Protein AF-A0A7S4VSI9-F1 (afdb_monomer)

Sequence (220 aa):
LKPICMHTGAPRAPPPTTAAHSLQWSAAAMAASSVIRNVRLGLRVVGGAVCVTLVALGVVLFTHPKTDDLFQFCHWLGQGLVFVGAGLTGMYWVCYPGPEPRQMYDAMRMAVGAGIFYFWLGTSIIGEVGGGALPKDHGMSSLCCIVGFLAWSVAAASLVMGCFTIEDPATADERAGLLAASDKDPAAVEEAPPGGWNSLAAAGRPLPPAGRPTESMGAS

Solvent-accessible surface area (backbone atoms only — not comparable to full-atom values): 12912 Å² total; per-residue (Å²): 140,80,86,80,80,82,79,86,75,75,86,75,79,78,74,89,68,59,69,66,54,56,56,56,54,53,54,54,50,56,54,50,52,54,51,52,51,51,52,53,50,50,46,45,53,53,52,35,52,49,16,54,50,33,29,52,51,17,55,56,42,66,75,62,76,55,78,92,41,73,68,55,29,53,50,52,52,49,52,26,50,48,32,32,51,50,13,50,53,47,38,46,53,60,76,52,67,67,80,78,62,89,42,72,67,51,42,36,51,51,19,48,50,48,18,55,52,28,37,50,50,16,53,56,41,43,64,46,54,90,40,89,77,55,76,91,44,70,66,54,44,50,49,36,46,52,47,16,52,49,27,37,50,46,11,54,50,34,38,52,53,32,76,64,63,70,78,56,62,69,61,52,52,54,46,51,50,52,52,59,54,68,70,60,56,85,80,68,65,68,74,72,64,96,83,69,88,59,74,71,73,67,74,69,68,78,76,76,78,79,78,79,82,83,80,82,80,78,88,131

Structure (mmCIF, N/CA/C/O backbone):
data_AF-A0A7S4VSI9-F1
#
_entry.id   AF-A0A7S4VSI9-F1
#
loop_
_atom_site.group_PDB
_atom_site.id
_atom_site.type_symbol
_atom_site.label_atom_id
_atom_site.label_alt_id
_atom_site.label_comp_id
_atom_site.label_asym_id
_atom_site.label_entity_id
_atom_site.label_seq_id
_atom_site.pdbx_PDB_ins_code
_atom_site.Cartn_x
_atom_site.Cartn_y
_atom_site.Cartn_z
_atom_site.occupancy
_atom_site.B_iso_or_equiv
_atom_site.auth_seq_id
_atom_site.auth_comp_id
_atom_site.auth_asym_id
_atom_site.auth_atom_id
_atom_site.pdbx_PDB_model_num
ATOM 1 N N . LEU A 1 1 ? 47.443 24.807 -48.752 1.00 47.34 1 LEU A N 1
ATOM 2 C CA . LEU A 1 1 ? 46.417 24.013 -49.467 1.00 47.34 1 LEU A CA 1
ATOM 3 C C . LEU A 1 1 ? 46.696 22.540 -49.194 1.00 47.34 1 LEU A C 1
ATOM 5 O O . LEU A 1 1 ? 47.733 22.050 -49.619 1.00 47.34 1 LEU A O 1
ATOM 9 N N . LYS A 1 2 ? 45.869 21.891 -48.367 1.00 42.59 2 LYS A N 1
ATOM 10 C CA . LYS A 1 2 ? 46.067 20.509 -47.893 1.00 42.59 2 LYS A CA 1
ATOM 11 C C . LYS A 1 2 ? 45.088 19.606 -48.662 1.00 42.59 2 LYS A C 1
ATOM 13 O O . LYS A 1 2 ? 43.908 19.952 -48.689 1.00 42.59 2 LYS A O 1
ATOM 18 N N . PRO A 1 3 ? 45.535 18.5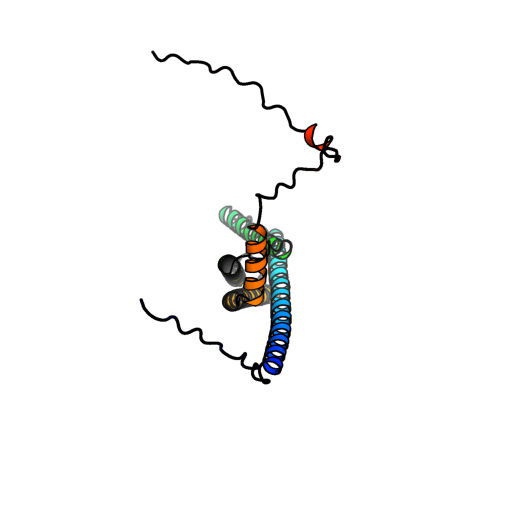24 -49.320 1.00 53.69 3 PRO A N 1
ATOM 19 C CA . PRO A 1 3 ? 44.654 17.690 -50.129 1.00 53.69 3 PRO A CA 1
ATOM 20 C C . PRO A 1 3 ? 43.699 16.894 -49.233 1.00 53.69 3 PRO A C 1
ATOM 22 O O . PRO A 1 3 ? 44.116 16.251 -48.271 1.00 53.69 3 PRO A O 1
ATOM 25 N N . ILE A 1 4 ? 42.408 16.968 -49.554 1.00 64.31 4 ILE A N 1
ATOM 26 C CA . ILE A 1 4 ? 41.343 16.186 -48.925 1.00 64.31 4 ILE A CA 1
ATOM 27 C C . ILE A 1 4 ? 41.296 14.841 -49.655 1.00 64.31 4 ILE A C 1
ATOM 29 O O . ILE A 1 4 ? 40.815 14.758 -50.783 1.00 64.31 4 ILE A O 1
ATOM 33 N N . CYS A 1 5 ? 41.825 13.789 -49.031 1.00 58.53 5 CYS A N 1
ATOM 34 C CA . CYS A 1 5 ? 41.649 12.421 -49.513 1.00 58.53 5 CYS A CA 1
ATOM 35 C C . CYS A 1 5 ? 40.221 11.958 -49.196 1.00 58.53 5 CYS A C 1
ATOM 37 O O . CYS A 1 5 ? 39.889 11.703 -48.039 1.00 58.53 5 CYS A O 1
ATOM 39 N N . MET A 1 6 ? 39.376 11.843 -50.223 1.00 60.00 6 MET A N 1
ATOM 40 C CA . MET A 1 6 ? 38.088 11.158 -50.121 1.00 60.00 6 MET A CA 1
ATOM 41 C C . MET A 1 6 ? 38.326 9.652 -49.965 1.00 60.00 6 MET A C 1
ATOM 43 O O . MET A 1 6 ? 38.661 8.961 -50.924 1.00 60.00 6 MET A O 1
ATOM 47 N N . HIS A 1 7 ? 38.155 9.142 -48.745 1.00 61.78 7 HIS A N 1
ATOM 48 C CA . HIS A 1 7 ? 38.086 7.708 -48.483 1.00 61.78 7 HIS A CA 1
ATOM 49 C C . HIS A 1 7 ? 36.707 7.185 -48.909 1.00 61.78 7 HIS A C 1
ATOM 51 O O . HIS A 1 7 ? 35.727 7.288 -48.173 1.00 61.78 7 HIS A O 1
ATOM 57 N N . THR A 1 8 ? 36.629 6.598 -50.099 1.00 68.88 8 THR A N 1
ATOM 58 C CA . THR A 1 8 ? 35.521 5.736 -50.526 1.00 68.88 8 THR A CA 1
ATOM 59 C C . THR A 1 8 ? 35.605 4.408 -49.768 1.00 68.88 8 THR A C 1
ATOM 61 O O . THR A 1 8 ? 36.199 3.433 -50.223 1.00 68.88 8 THR A O 1
ATOM 64 N N . GLY A 1 9 ? 35.061 4.384 -48.549 1.00 66.69 9 GLY A N 1
ATOM 65 C CA . GLY A 1 9 ? 34.907 3.161 -47.765 1.00 66.69 9 GLY A CA 1
ATOM 66 C C . GLY A 1 9 ? 33.792 2.292 -48.344 1.00 66.69 9 GLY A C 1
ATOM 67 O O . GLY A 1 9 ? 32.633 2.696 -48.346 1.00 66.69 9 GLY A O 1
ATOM 68 N N . ALA A 1 10 ? 34.138 1.104 -48.840 1.00 68.56 10 ALA A N 1
ATOM 69 C CA . ALA A 1 10 ? 33.158 0.110 -49.264 1.00 68.56 10 ALA A CA 1
ATOM 70 C C . ALA A 1 10 ? 32.267 -0.314 -48.073 1.00 68.56 10 ALA A C 1
ATOM 72 O O . ALA A 1 10 ? 32.787 -0.505 -46.968 1.00 68.56 10 ALA A O 1
ATOM 73 N N . PRO A 1 11 ? 30.945 -0.479 -48.269 1.00 70.44 11 PRO A N 1
ATOM 74 C CA . PRO A 1 11 ? 30.029 -0.870 -47.203 1.00 70.44 11 PRO A CA 1
ATOM 75 C C . PRO A 1 11 ? 30.388 -2.271 -46.688 1.00 70.44 11 PRO A C 1
ATOM 77 O O . PRO A 1 11 ? 30.268 -3.266 -47.401 1.00 70.44 11 PRO A O 1
ATOM 80 N N . ARG A 1 12 ? 30.858 -2.355 -45.437 1.00 74.50 12 AR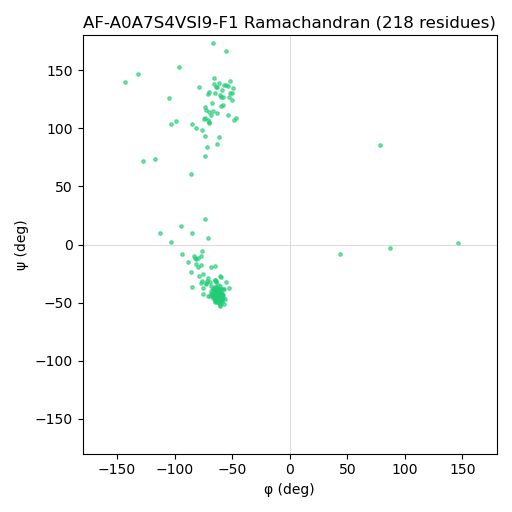G A N 1
ATOM 81 C CA . ARG A 1 12 ? 31.075 -3.630 -44.736 1.00 74.50 12 ARG A CA 1
ATOM 82 C C . ARG A 1 12 ? 29.717 -4.278 -44.469 1.00 74.50 12 ARG A C 1
ATOM 84 O O . ARG A 1 12 ? 28.886 -3.687 -43.785 1.00 74.50 12 ARG A O 1
ATOM 91 N N . ALA A 1 13 ? 29.514 -5.491 -44.976 1.00 73.25 13 ALA A N 1
ATOM 92 C CA . ALA A 1 13 ? 28.348 -6.300 -44.638 1.00 73.25 13 ALA A CA 1
ATOM 93 C C . ALA A 1 13 ? 28.305 -6.551 -43.113 1.00 73.25 13 ALA A C 1
ATOM 95 O O . ALA A 1 13 ? 29.343 -6.888 -42.531 1.00 73.25 13 ALA A O 1
ATOM 96 N N . PRO A 1 14 ? 27.148 -6.367 -42.452 1.00 68.81 14 PRO A N 1
ATOM 97 C CA . PRO A 1 14 ? 27.023 -6.601 -41.020 1.00 68.81 14 PRO A CA 1
ATOM 98 C C . PRO A 1 14 ? 27.223 -8.093 -40.699 1.00 68.81 14 PRO A C 1
ATOM 100 O O . PRO A 1 14 ? 26.807 -8.953 -41.479 1.00 68.81 14 PRO A O 1
ATOM 103 N N . PRO A 1 15 ? 27.864 -8.424 -39.564 1.00 75.19 15 PRO A N 1
ATOM 104 C CA . PRO A 1 15 ? 28.093 -9.809 -39.175 1.00 75.19 15 PRO A CA 1
ATOM 105 C C . PRO A 1 15 ? 26.753 -10.536 -38.928 1.00 75.19 15 PRO A C 1
ATOM 107 O O . PRO A 1 15 ? 25.886 -9.991 -38.245 1.00 75.19 15 PRO A O 1
ATOM 110 N N . PRO A 1 16 ? 26.574 -11.775 -39.427 1.00 67.56 16 PRO A N 1
ATOM 111 C CA . PRO A 1 16 ? 25.300 -12.511 -39.391 1.00 67.56 16 PRO A CA 1
ATOM 112 C C . PRO A 1 16 ? 24.853 -13.006 -37.998 1.00 67.56 16 PRO A C 1
ATOM 114 O O . PRO A 1 16 ? 23.852 -13.706 -37.885 1.00 67.56 16 PRO A O 1
ATOM 117 N N . THR A 1 17 ? 25.558 -12.659 -36.920 1.00 67.50 17 THR A N 1
ATOM 118 C CA . THR A 1 17 ? 25.291 -13.154 -35.557 1.00 67.50 17 THR A CA 1
ATOM 119 C C . THR A 1 17 ? 24.390 -12.255 -34.705 1.00 67.50 17 THR A C 1
ATOM 121 O O . THR A 1 17 ? 23.963 -12.670 -33.629 1.00 67.50 17 THR A O 1
ATOM 124 N N . THR A 1 18 ? 24.046 -11.046 -35.150 1.00 67.75 18 THR A N 1
ATOM 125 C CA . THR A 1 18 ? 23.309 -10.074 -34.319 1.00 67.75 18 THR A CA 1
ATOM 126 C C . THR A 1 18 ? 21.802 -10.331 -34.217 1.00 67.75 18 THR A C 1
ATOM 128 O O . THR A 1 18 ? 21.206 -9.998 -33.195 1.00 67.75 18 THR A O 1
ATOM 131 N N . ALA A 1 19 ? 21.178 -10.968 -35.213 1.00 71.81 19 ALA A N 1
ATOM 132 C CA . ALA A 1 19 ? 19.720 -11.143 -35.249 1.00 71.81 19 ALA A CA 1
ATOM 133 C C . ALA A 1 19 ? 19.192 -12.237 -34.300 1.00 71.81 19 ALA A C 1
ATOM 135 O O . ALA A 1 19 ? 18.089 -12.129 -33.774 1.00 71.81 19 ALA A O 1
ATOM 136 N N . ALA A 1 20 ? 19.973 -13.294 -34.052 1.00 75.12 20 ALA A N 1
ATOM 137 C CA . ALA A 1 20 ? 19.562 -14.359 -33.133 1.00 75.12 20 ALA A CA 1
ATOM 138 C C . ALA A 1 20 ? 19.613 -13.901 -31.666 1.00 75.12 20 ALA A C 1
ATOM 140 O O . ALA A 1 20 ? 18.768 -14.288 -30.861 1.00 75.12 20 ALA A O 1
ATOM 141 N N . HIS A 1 21 ? 20.578 -13.040 -31.328 1.00 76.38 21 HIS A N 1
ATOM 142 C CA . HIS A 1 21 ? 20.733 -12.528 -29.971 1.00 76.38 21 HIS A CA 1
ATOM 143 C C . HIS A 1 21 ? 19.578 -11.585 -29.606 1.00 76.38 21 HIS A C 1
ATOM 145 O O . HIS A 1 21 ? 18.997 -11.741 -28.537 1.00 76.38 21 HIS A O 1
ATOM 151 N N . SER A 1 22 ? 19.171 -10.670 -30.499 1.00 76.94 22 SER A N 1
ATOM 152 C CA . SER A 1 22 ? 18.080 -9.720 -30.222 1.00 76.94 22 SER A CA 1
ATOM 153 C C . SER A 1 22 ? 16.743 -10.404 -29.904 1.00 76.94 22 SER A C 1
ATOM 155 O O . SER A 1 22 ? 16.058 -9.982 -28.975 1.00 76.94 22 SER A O 1
ATOM 157 N N . LEU A 1 23 ? 16.409 -11.505 -30.588 1.00 81.19 23 LEU A N 1
ATOM 158 C CA . LEU A 1 23 ? 15.177 -12.263 -30.328 1.00 81.19 23 LEU A CA 1
ATOM 159 C C . LEU A 1 23 ? 15.14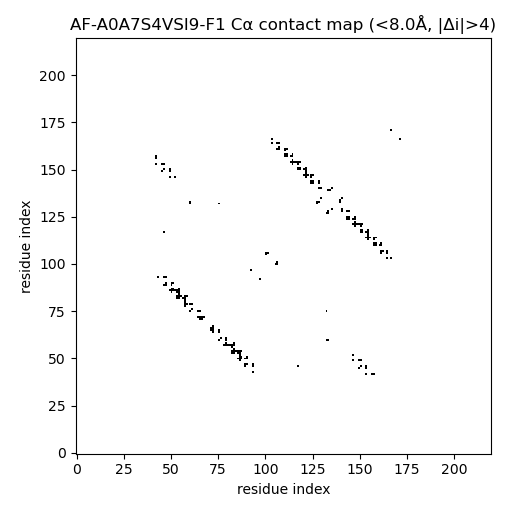8 -12.901 -28.927 1.00 81.19 23 LEU A C 1
ATOM 161 O O . LEU A 1 23 ? 14.094 -12.940 -28.288 1.00 81.19 23 LEU A O 1
ATOM 165 N N . GLN A 1 24 ? 16.294 -13.372 -28.425 1.00 84.06 24 GLN A N 1
ATOM 166 C CA . GLN A 1 24 ? 16.376 -14.003 -27.104 1.00 84.06 24 GLN A CA 1
ATOM 167 C C . GLN A 1 24 ? 16.146 -12.992 -25.968 1.00 84.06 24 GLN A C 1
ATOM 169 O O . GLN A 1 24 ? 15.430 -13.301 -25.011 1.00 84.06 24 GLN A O 1
ATOM 174 N N . TRP A 1 25 ? 16.691 -11.776 -26.085 1.00 80.25 25 TRP A N 1
ATOM 175 C CA . TRP A 1 25 ? 16.479 -10.714 -25.090 1.00 80.25 25 TRP A CA 1
ATOM 176 C C . TRP A 1 25 ? 15.028 -10.231 -25.060 1.00 80.25 25 TRP A C 1
ATOM 178 O O . TRP A 1 25 ? 14.481 -10.037 -23.974 1.00 80.25 25 TRP A O 1
ATOM 188 N N . SER A 1 26 ? 14.367 -10.121 -26.217 1.00 81.38 26 SER A N 1
ATOM 189 C CA . SER A 1 26 ? 12.951 -9.735 -26.281 1.00 81.38 26 SER A CA 1
ATOM 190 C C . SER A 1 26 ? 12.036 -10.754 -25.596 1.00 81.38 26 SER A C 1
ATOM 192 O O . SER A 1 26 ? 11.123 -10.367 -24.867 1.00 81.38 26 SER A O 1
ATOM 194 N N . ALA A 1 27 ? 12.290 -12.055 -25.770 1.00 81.00 27 ALA A N 1
ATOM 195 C CA . ALA A 1 27 ? 11.495 -13.095 -25.114 1.00 81.00 27 ALA A CA 1
ATOM 196 C C . ALA A 1 27 ? 11.662 -13.072 -23.582 1.00 81.00 27 ALA A C 1
ATOM 198 O O . ALA A 1 27 ? 10.673 -13.143 -22.849 1.00 81.00 27 ALA A O 1
ATOM 199 N N . ALA A 1 28 ? 12.899 -12.917 -23.096 1.00 80.12 28 ALA A N 1
ATOM 200 C CA . ALA A 1 28 ? 13.185 -12.813 -21.665 1.00 80.12 28 ALA A CA 1
ATOM 201 C C . ALA A 1 28 ? 12.549 -11.559 -21.035 1.00 80.12 28 ALA A C 1
ATOM 203 O O . ALA A 1 28 ? 11.947 -11.647 -19.962 1.00 80.12 28 ALA A O 1
ATOM 204 N N . ALA A 1 29 ? 12.613 -10.413 -21.722 1.00 80.06 29 ALA A N 1
ATOM 205 C CA . ALA A 1 29 ? 12.002 -9.164 -21.268 1.00 80.06 29 ALA A CA 1
ATOM 206 C C . ALA A 1 29 ? 10.467 -9.262 -21.177 1.00 80.06 29 ALA A C 1
ATOM 208 O O . ALA A 1 29 ? 9.878 -8.866 -20.168 1.00 80.06 29 ALA A O 1
ATOM 209 N N . MET A 1 30 ? 9.811 -9.865 -22.178 1.00 79.81 30 MET A N 1
ATOM 210 C CA . MET A 1 30 ? 8.355 -10.078 -22.168 1.00 79.81 30 MET A CA 1
ATOM 211 C C . MET A 1 30 ? 7.890 -11.022 -21.046 1.00 79.81 30 MET A C 1
ATOM 213 O O . MET A 1 30 ? 6.834 -10.811 -20.439 1.00 79.81 30 MET A O 1
ATOM 217 N N . ALA A 1 31 ? 8.674 -12.059 -20.738 1.00 84.06 31 ALA A N 1
ATOM 218 C CA . ALA A 1 31 ? 8.380 -12.944 -19.614 1.00 84.06 31 ALA A CA 1
ATOM 219 C C . ALA A 1 31 ? 8.514 -12.205 -18.270 1.00 84.06 31 ALA A C 1
ATOM 221 O O . ALA A 1 31 ? 7.627 -12.300 -17.417 1.00 84.06 31 ALA A O 1
ATOM 222 N N . ALA A 1 32 ? 9.580 -11.415 -18.098 1.00 83.94 32 ALA A N 1
ATOM 223 C CA . ALA A 1 32 ? 9.820 -10.644 -16.881 1.00 83.94 32 ALA A CA 1
ATOM 224 C C . ALA A 1 32 ? 8.729 -9.587 -16.626 1.00 83.94 32 ALA A C 1
ATOM 226 O O . ALA A 1 32 ? 8.249 -9.460 -15.494 1.00 83.94 32 ALA A O 1
ATOM 227 N N . SER A 1 33 ? 8.273 -8.880 -17.667 1.00 84.00 33 SER A N 1
ATOM 228 C CA . SER A 1 33 ? 7.230 -7.851 -17.538 1.00 84.00 33 SER A CA 1
ATOM 229 C C . SER A 1 33 ? 5.893 -8.433 -17.061 1.00 84.00 33 SER A C 1
ATOM 231 O O . SER A 1 33 ? 5.229 -7.860 -16.190 1.00 84.00 33 SER A O 1
ATOM 233 N N . SER A 1 34 ? 5.534 -9.623 -17.550 1.00 87.81 34 SER A N 1
ATOM 234 C CA . SER A 1 34 ? 4.322 -10.339 -17.138 1.00 87.81 34 SER A CA 1
ATOM 235 C C . SER A 1 34 ? 4.366 -10.742 -15.662 1.00 87.81 34 SER A C 1
ATOM 237 O O . SER A 1 34 ? 3.383 -10.556 -14.939 1.00 87.81 34 SER A O 1
ATOM 239 N N . VAL A 1 35 ? 5.513 -11.241 -15.189 1.00 90.06 35 VA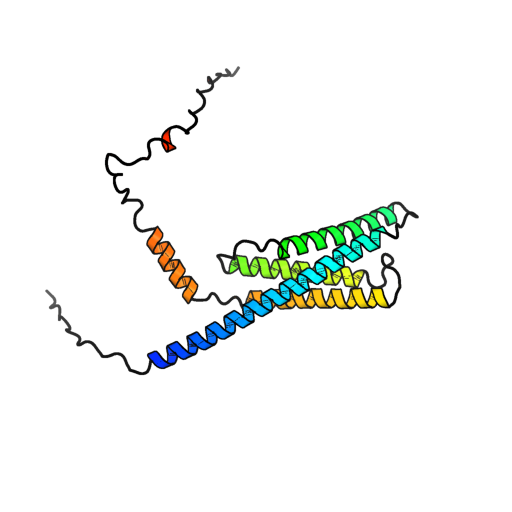L A N 1
ATOM 240 C CA . VAL A 1 35 ? 5.709 -11.614 -13.778 1.00 90.06 35 VAL A CA 1
ATOM 241 C C . VAL A 1 35 ? 5.626 -10.384 -12.876 1.00 90.06 35 VAL A C 1
ATOM 243 O O . VAL A 1 35 ? 4.870 -10.395 -11.905 1.00 90.06 35 VAL A O 1
ATOM 246 N N . ILE A 1 36 ? 6.322 -9.297 -13.222 1.00 87.81 36 ILE A N 1
ATOM 247 C CA . ILE A 1 36 ? 6.301 -8.034 -12.464 1.00 87.81 36 ILE A CA 1
ATOM 248 C C . ILE A 1 36 ? 4.876 -7.488 -12.344 1.00 87.81 36 ILE A C 1
ATOM 250 O O . ILE A 1 36 ? 4.454 -7.080 -11.258 1.00 87.81 36 ILE A O 1
ATOM 254 N N . ARG A 1 37 ? 4.107 -7.514 -13.439 1.00 87.75 37 ARG A N 1
ATOM 255 C CA . ARG A 1 37 ? 2.705 -7.081 -13.443 1.00 87.75 37 ARG A CA 1
ATOM 256 C C . ARG A 1 37 ? 1.849 -7.929 -12.502 1.00 87.75 37 ARG A C 1
ATOM 258 O O . ARG A 1 37 ? 1.083 -7.370 -11.718 1.00 87.75 37 ARG A O 1
ATOM 265 N N . ASN A 1 38 ? 2.006 -9.251 -12.541 1.00 90.75 38 ASN A N 1
ATOM 266 C CA . ASN A 1 38 ? 1.259 -10.167 -11.678 1.00 90.75 38 ASN A CA 1
ATOM 267 C C . ASN A 1 38 ? 1.623 -9.984 -10.198 1.00 90.75 38 ASN A C 1
ATOM 269 O O . ASN A 1 38 ? 0.730 -9.949 -9.355 1.00 90.75 38 ASN A O 1
ATOM 273 N N . VAL A 1 39 ? 2.907 -9.792 -9.880 1.00 92.31 39 VAL A N 1
ATOM 274 C CA . VAL A 1 39 ? 3.368 -9.508 -8.510 1.00 92.31 39 VAL A CA 1
ATOM 275 C C . VAL A 1 39 ? 2.785 -8.188 -8.005 1.00 92.31 39 VAL A C 1
ATOM 277 O O . VAL A 1 39 ? 2.244 -8.144 -6.902 1.00 92.31 39 VAL A O 1
ATOM 280 N N . ARG A 1 40 ? 2.814 -7.120 -8.816 1.00 90.25 40 ARG A N 1
ATOM 281 C CA . ARG A 1 40 ? 2.199 -5.828 -8.459 1.00 90.25 40 ARG A CA 1
ATOM 282 C C . ARG A 1 40 ? 0.698 -5.960 -8.211 1.00 90.25 40 ARG A C 1
ATOM 284 O O . ARG A 1 40 ? 0.189 -5.379 -7.255 1.00 90.25 40 ARG A O 1
ATOM 291 N N . LEU A 1 41 ? -0.004 -6.729 -9.043 1.00 91.75 41 LEU A N 1
ATOM 292 C CA . LEU A 1 41 ? -1.428 -6.994 -8.855 1.00 91.75 41 LEU A CA 1
ATOM 293 C C . LEU A 1 41 ? -1.683 -7.764 -7.553 1.00 91.75 41 LEU A C 1
ATOM 295 O O . LEU A 1 41 ? -2.541 -7.363 -6.772 1.00 91.75 41 LEU A O 1
ATOM 299 N N . GLY A 1 42 ? -0.897 -8.809 -7.282 1.00 94.38 42 GLY A N 1
ATOM 300 C CA . GLY A 1 42 ? -0.976 -9.574 -6.039 1.00 94.38 42 GLY A CA 1
ATOM 301 C C . GLY A 1 42 ? -0.750 -8.701 -4.804 1.00 94.38 42 GLY A C 1
ATOM 302 O O . GLY A 1 42 ? -1.557 -8.729 -3.878 1.00 94.38 42 GLY A O 1
ATOM 303 N N . LEU A 1 43 ? 0.279 -7.849 -4.822 1.00 93.00 43 LEU A N 1
ATOM 304 C CA . LEU A 1 43 ? 0.552 -6.900 -3.738 1.00 93.00 43 LEU A CA 1
ATOM 305 C C . LEU A 1 43 ? -0.600 -5.917 -3.517 1.00 93.00 43 LEU A C 1
ATOM 307 O O . LEU A 1 43 ? -0.930 -5.627 -2.369 1.00 93.00 43 LEU A O 1
ATOM 311 N N . ARG A 1 44 ? -1.251 -5.442 -4.587 1.00 93.69 44 ARG A N 1
ATOM 312 C CA . ARG A 1 44 ? -2.440 -4.582 -4.475 1.00 93.69 44 ARG A CA 1
ATOM 313 C C . ARG A 1 44 ? -3.622 -5.311 -3.845 1.00 93.69 44 ARG A C 1
ATOM 315 O O . ARG A 1 44 ? -4.290 -4.730 -2.998 1.00 93.69 44 ARG A O 1
ATOM 322 N N . VAL A 1 45 ? -3.867 -6.565 -4.226 1.00 95.75 45 VAL A N 1
ATOM 323 C CA . VAL A 1 45 ? -4.956 -7.372 -3.651 1.00 95.75 45 VAL A CA 1
ATOM 324 C C . VAL A 1 45 ? -4.706 -7.633 -2.166 1.00 95.75 45 VAL A C 1
ATOM 326 O O . VAL A 1 45 ? -5.599 -7.406 -1.353 1.00 95.75 45 VAL A O 1
ATOM 329 N N . VAL A 1 46 ? -3.489 -8.040 -1.795 1.00 96.06 46 VAL A N 1
ATOM 330 C CA . VAL A 1 46 ? -3.125 -8.285 -0.389 1.00 96.06 46 VAL A CA 1
ATOM 331 C C . VAL A 1 46 ? -3.181 -6.990 0.422 1.00 96.06 46 VAL A C 1
ATOM 333 O O . VAL A 1 46 ? -3.788 -6.966 1.490 1.00 96.06 46 VAL A O 1
ATOM 336 N N . GLY A 1 47 ? -2.619 -5.894 -0.094 1.00 94.44 47 GLY A N 1
ATOM 337 C CA . GLY A 1 47 ? -2.692 -4.580 0.547 1.00 94.44 47 GLY A CA 1
ATOM 338 C C . GLY A 1 47 ? -4.133 -4.096 0.728 1.00 94.44 47 GLY A C 1
ATOM 339 O O . GLY A 1 47 ? -4.502 -3.643 1.810 1.00 94.44 47 GLY A O 1
ATOM 340 N N . GLY A 1 48 ? -4.983 -4.283 -0.285 1.00 95.81 48 GLY A N 1
ATOM 341 C CA . GLY A 1 48 ? -6.414 -3.995 -0.208 1.00 95.81 48 GLY A CA 1
ATOM 342 C C . GLY A 1 48 ? -7.128 -4.827 0.858 1.00 95.81 48 GLY A C 1
ATOM 343 O O . GLY A 1 48 ? -7.896 -4.276 1.644 1.00 95.81 48 GLY A O 1
ATOM 344 N N . ALA A 1 49 ? -6.828 -6.124 0.953 1.00 96.56 49 ALA A N 1
ATOM 345 C CA . ALA A 1 49 ? -7.382 -6.996 1.990 1.00 96.56 49 ALA A CA 1
ATOM 346 C C . ALA A 1 49 ? -6.971 -6.554 3.407 1.00 96.56 49 ALA A C 1
ATOM 348 O O . ALA A 1 49 ? -7.811 -6.523 4.310 1.00 96.56 49 ALA A O 1
ATOM 349 N N . VAL A 1 50 ? -5.711 -6.143 3.599 1.00 96.19 50 VAL A N 1
ATOM 350 C CA . VAL A 1 50 ? -5.232 -5.552 4.864 1.00 96.19 50 VAL A CA 1
ATOM 351 C C . VAL A 1 50 ? -6.019 -4.278 5.198 1.00 96.19 50 VAL A C 1
ATOM 353 O O . VAL A 1 50 ? -6.474 -4.121 6.330 1.00 96.19 50 VAL A O 1
ATOM 356 N N . CYS A 1 51 ? -6.252 -3.403 4.216 1.00 96.75 51 CYS A N 1
ATOM 357 C CA . CYS A 1 51 ? -7.007 -2.162 4.409 1.00 96.75 51 CYS A CA 1
ATOM 358 C C . CYS A 1 51 ? -8.476 -2.414 4.783 1.00 96.75 51 CYS A C 1
ATOM 360 O O . CYS A 1 51 ? -8.983 -1.794 5.715 1.00 96.75 51 CYS A O 1
ATOM 362 N N . VAL A 1 52 ? -9.149 -3.355 4.112 1.00 97.19 52 VAL A N 1
ATOM 363 C CA . VAL A 1 52 ? -10.526 -3.756 4.453 1.00 97.19 52 VAL A CA 1
ATOM 364 C C . VAL A 1 52 ? -10.588 -4.326 5.870 1.00 97.19 52 VAL A C 1
ATOM 366 O O . VAL A 1 52 ? -11.492 -3.988 6.634 1.00 97.19 52 VAL A O 1
ATOM 369 N N . THR A 1 53 ? -9.603 -5.142 6.247 1.00 95.94 53 THR A N 1
ATOM 370 C CA . THR A 1 53 ? -9.525 -5.716 7.597 1.00 95.94 53 THR A CA 1
ATOM 371 C C . THR A 1 53 ? -9.341 -4.627 8.656 1.00 95.94 53 THR A C 1
ATOM 373 O O . THR A 1 53 ? -9.996 -4.676 9.690 1.00 95.94 53 THR A O 1
ATOM 376 N N . LEU A 1 54 ? -8.529 -3.600 8.388 1.00 94.75 54 LEU A N 1
ATOM 377 C CA . LEU A 1 54 ? -8.381 -2.427 9.260 1.00 94.75 54 LEU A CA 1
ATOM 378 C C . LEU A 1 54 ? -9.688 -1.655 9.445 1.00 94.75 54 LEU A C 1
ATOM 380 O O . LEU A 1 54 ? -10.030 -1.308 10.574 1.00 94.75 54 LEU A O 1
ATOM 384 N N . VAL A 1 55 ? -10.440 -1.418 8.365 1.00 97.50 55 VAL A N 1
ATOM 385 C CA . VAL A 1 55 ? -11.761 -0.775 8.464 1.00 97.50 55 VAL A CA 1
ATOM 386 C C . VAL A 1 55 ? -12.696 -1.626 9.320 1.00 97.50 55 VAL A C 1
ATOM 388 O O . VAL A 1 55 ? -13.342 -1.097 10.222 1.00 97.50 55 VAL A O 1
ATOM 391 N N . ALA A 1 56 ? -12.732 -2.942 9.092 1.00 96.12 56 ALA A N 1
ATOM 392 C CA . ALA A 1 56 ? -13.547 -3.857 9.883 1.00 96.12 56 ALA A CA 1
ATOM 393 C C . ALA A 1 56 ? -13.149 -3.847 11.370 1.00 96.12 56 ALA A C 1
ATOM 395 O O . ALA A 1 56 ? -14.025 -3.748 12.224 1.00 96.12 56 ALA A O 1
ATOM 396 N N . LEU A 1 57 ? -11.850 -3.872 11.688 1.00 93.62 57 LEU A N 1
ATOM 397 C CA . LEU A 1 57 ? -11.349 -3.764 13.063 1.00 93.62 57 LEU A CA 1
ATOM 398 C C . LEU A 1 57 ? -11.730 -2.426 13.705 1.00 93.62 57 LEU A C 1
ATOM 400 O O . LEU A 1 57 ? -12.151 -2.410 14.858 1.00 93.62 57 LEU A O 1
ATOM 404 N N . GLY A 1 58 ? -11.645 -1.320 12.963 1.00 94.50 58 GLY A N 1
ATOM 405 C CA . GLY A 1 58 ? -12.101 -0.010 13.428 1.00 94.50 58 GLY A CA 1
ATOM 406 C C . GLY A 1 58 ? -13.602 0.015 13.734 1.00 94.50 58 GLY A C 1
ATOM 407 O O . GLY A 1 58 ? -14.005 0.524 14.776 1.00 94.50 58 GLY A O 1
ATOM 408 N N . VAL A 1 59 ? -14.431 -0.600 12.881 1.00 95.94 59 VAL A N 1
ATOM 409 C CA . VAL A 1 59 ? -15.883 -0.738 13.108 1.00 95.94 59 VAL A CA 1
ATOM 410 C C . VAL A 1 59 ? -16.186 -1.623 14.318 1.00 95.94 59 VAL A C 1
ATOM 412 O O . VAL A 1 59 ? -17.030 -1.262 15.134 1.00 95.94 59 VAL A O 1
ATOM 415 N N . VAL A 1 60 ? -15.482 -2.745 14.476 1.00 94.00 60 VAL A N 1
ATOM 416 C CA . VAL A 1 60 ? -15.599 -3.610 15.664 1.00 94.00 60 VAL A CA 1
ATOM 417 C C . VAL A 1 60 ? -15.172 -2.862 16.929 1.00 94.00 60 VAL A C 1
ATOM 419 O O . VAL A 1 60 ? -15.777 -3.037 17.982 1.00 94.00 60 VAL A O 1
ATOM 422 N N . LEU A 1 61 ? -14.186 -1.966 16.848 1.00 92.56 61 LEU A N 1
ATOM 423 C CA . LEU A 1 61 ? -13.802 -1.137 17.988 1.00 92.56 61 LEU A CA 1
ATOM 424 C C . LEU A 1 61 ? -14.967 -0.254 18.460 1.00 92.56 61 LEU A C 1
ATOM 426 O O . LEU A 1 61 ? -15.163 -0.089 19.665 1.00 92.56 61 LEU A O 1
ATOM 430 N N . PHE A 1 62 ? -15.786 0.238 17.525 1.00 94.81 62 PHE A N 1
ATOM 431 C CA . PHE A 1 62 ? -16.972 1.037 17.830 1.00 94.81 62 PHE A CA 1
ATOM 432 C C . PHE A 1 62 ? -18.101 0.259 18.522 1.00 94.81 62 PHE A C 1
ATOM 434 O O . PHE A 1 62 ? -18.942 0.884 19.169 1.00 94.81 62 PHE A O 1
ATOM 441 N N . THR A 1 63 ? -18.125 -1.079 18.459 1.00 94.50 63 THR A N 1
ATOM 442 C CA . THR A 1 63 ? -19.174 -1.881 19.118 1.00 94.50 63 THR A CA 1
ATOM 443 C C . THR A 1 63 ? -18.949 -2.065 20.621 1.00 94.50 63 THR A C 1
ATOM 445 O O . THR A 1 63 ? -19.866 -2.491 21.320 1.00 94.50 63 THR A O 1
ATOM 448 N N . HIS A 1 64 ? -17.762 -1.723 21.135 1.00 91.06 64 HIS A N 1
ATOM 449 C CA . HIS A 1 64 ? -17.396 -1.856 22.549 1.00 91.06 64 HIS A CA 1
ATOM 450 C C . HIS A 1 64 ? -16.856 -0.530 23.114 1.00 91.06 64 HIS A C 1
ATOM 452 O O . HIS A 1 64 ? -15.651 -0.404 23.349 1.00 91.06 64 HIS A O 1
ATOM 458 N N . PRO A 1 65 ? -17.720 0.482 23.315 1.00 91.62 65 PRO A N 1
ATOM 459 C CA . PRO A 1 65 ? -17.289 1.786 23.801 1.00 91.62 65 PRO A CA 1
ATOM 460 C C . PRO A 1 65 ? -16.750 1.714 25.232 1.00 91.62 65 PRO A C 1
ATOM 462 O O . PRO A 1 65 ? -17.338 1.073 26.102 1.00 91.62 65 PRO A O 1
ATOM 465 N N . LYS A 1 66 ? -15.648 2.428 25.482 1.00 88.56 66 LYS A N 1
ATOM 466 C CA . LYS A 1 66 ? -15.106 2.657 26.827 1.00 88.56 66 LYS A CA 1
ATOM 467 C C . LYS A 1 66 ? -15.536 4.027 27.322 1.00 88.56 66 LYS A C 1
ATOM 469 O O . LYS A 1 66 ? -15.028 5.039 26.845 1.00 88.56 66 LYS A O 1
ATOM 474 N N . THR A 1 67 ? -16.478 4.056 28.258 1.00 92.88 67 THR A N 1
ATOM 475 C CA . THR A 1 67 ? -17.084 5.299 28.765 1.00 92.88 67 THR A CA 1
ATOM 476 C C . THR A 1 67 ? -16.736 5.602 30.222 1.00 92.88 67 THR A C 1
ATOM 478 O O . THR A 1 67 ? -17.333 6.501 30.802 1.00 92.88 67 THR A O 1
ATOM 481 N N . ASP A 1 68 ? -15.792 4.870 30.818 1.00 93.56 68 ASP A N 1
ATOM 482 C CA . ASP A 1 68 ? -15.459 5.006 32.245 1.00 93.56 68 ASP A CA 1
ATOM 483 C C . ASP A 1 68 ? -14.711 6.313 32.568 1.00 93.56 68 ASP A C 1
ATOM 485 O O . ASP A 1 68 ? -14.865 6.868 33.652 1.00 93.56 68 ASP A O 1
ATOM 489 N N . ASP A 1 69 ? -13.915 6.822 31.623 1.00 95.81 69 ASP A N 1
ATOM 490 C CA . ASP A 1 69 ? -13.136 8.058 31.747 1.00 95.81 69 ASP A CA 1
ATOM 491 C C . ASP A 1 69 ? -13.117 8.789 30.396 1.00 95.81 69 ASP A C 1
ATOM 493 O O . ASP A 1 69 ? -12.961 8.162 29.343 1.00 95.81 69 ASP A O 1
ATOM 497 N N . LEU A 1 70 ? -13.238 10.120 30.416 1.00 94.25 70 LEU A N 1
ATOM 498 C CA . LEU A 1 70 ? -13.161 10.966 29.224 1.00 94.25 70 LEU A CA 1
ATOM 499 C C . LEU A 1 70 ? -11.838 10.757 28.477 1.00 94.25 70 LEU A C 1
ATOM 501 O O . LEU A 1 70 ? -11.828 10.728 27.246 1.00 94.25 70 LEU A O 1
ATOM 505 N N . PHE A 1 71 ? -10.730 10.572 29.203 1.00 95.06 71 PHE A N 1
ATOM 506 C CA . PHE A 1 71 ? -9.431 10.319 28.578 1.00 95.06 71 PHE A CA 1
ATOM 507 C C . PHE A 1 71 ? -9.428 8.996 27.799 1.00 95.06 71 PHE A C 1
ATOM 509 O O . PHE A 1 71 ? -8.995 8.952 26.646 1.00 95.06 71 PHE A O 1
ATOM 516 N N . GLN A 1 72 ? -9.968 7.930 28.396 1.00 91.50 72 GLN A N 1
ATOM 517 C CA . GLN A 1 72 ? -10.073 6.624 27.744 1.00 91.50 72 GLN A CA 1
ATOM 518 C C . GLN A 1 72 ? -11.039 6.654 26.560 1.00 91.50 72 GLN A C 1
ATOM 520 O O . GLN A 1 72 ? -10.740 6.061 25.525 1.00 91.50 72 GLN A O 1
ATOM 525 N N . PHE A 1 73 ? -12.152 7.377 26.689 1.00 92.44 73 PHE A N 1
ATOM 526 C CA . PHE A 1 73 ? -13.117 7.570 25.614 1.00 92.44 73 PHE A CA 1
ATOM 527 C C . PHE A 1 73 ? -12.485 8.276 24.407 1.00 92.44 73 PHE A C 1
ATOM 529 O O . PHE A 1 73 ? -12.570 7.776 23.286 1.00 92.44 73 PHE A O 1
ATOM 536 N N . CYS A 1 74 ? -11.795 9.400 24.627 1.00 95.75 74 CYS A N 1
ATOM 537 C CA . CYS A 1 74 ? -11.104 10.133 23.564 1.00 95.75 74 CYS A CA 1
ATOM 538 C C . CYS A 1 74 ? -10.004 9.292 22.905 1.00 95.75 74 CYS A C 1
ATOM 540 O O . CYS A 1 74 ? -9.866 9.313 21.682 1.00 95.75 74 CYS A O 1
ATOM 542 N N . HIS A 1 75 ? -9.238 8.537 23.698 1.00 92.75 75 HIS A N 1
ATOM 543 C CA . HIS A 1 75 ? -8.197 7.651 23.182 1.00 92.75 75 HIS A CA 1
ATOM 544 C C . HIS A 1 75 ? -8.782 6.525 22.316 1.00 92.75 75 HIS A C 1
ATOM 546 O O . HIS A 1 75 ? -8.343 6.334 21.183 1.00 92.75 75 HIS A O 1
ATOM 552 N N . TRP A 1 76 ? -9.821 5.843 22.807 1.00 93.75 76 TRP A N 1
ATOM 553 C CA . TRP A 1 76 ? -10.549 4.800 22.077 1.00 93.75 76 TRP A CA 1
ATOM 554 C C . TRP A 1 76 ? -11.147 5.323 20.765 1.00 93.75 76 TRP A C 1
ATOM 556 O O . TRP A 1 76 ? -10.965 4.713 19.710 1.00 93.75 76 TRP A O 1
ATOM 566 N N . LEU A 1 77 ? -11.806 6.485 20.812 1.00 94.94 77 LEU A N 1
ATOM 567 C CA . LEU A 1 77 ? -12.396 7.125 19.638 1.00 94.94 77 LEU A CA 1
ATOM 568 C C . LEU A 1 77 ? -11.318 7.485 18.610 1.00 94.94 77 LEU A C 1
ATOM 570 O O . LEU A 1 77 ? -11.474 7.199 17.423 1.00 94.94 77 LEU A O 1
ATOM 574 N N . GLY A 1 78 ? -10.213 8.080 19.066 1.00 93.88 78 GLY A N 1
ATOM 575 C CA . GLY A 1 78 ? -9.079 8.421 18.212 1.00 93.88 78 GLY A CA 1
ATOM 576 C C . GLY A 1 78 ? -8.490 7.190 17.527 1.00 93.88 78 GLY A C 1
ATOM 577 O O . GLY A 1 78 ? -8.274 7.204 16.318 1.00 93.88 78 GLY A O 1
ATOM 578 N N . GLN A 1 79 ? -8.305 6.102 18.268 1.00 93.44 79 GLN A N 1
ATOM 579 C CA . GLN A 1 79 ? -7.792 4.846 17.731 1.00 93.44 79 GLN A CA 1
ATOM 580 C C . GLN A 1 79 ? -8.724 4.239 16.669 1.00 93.44 79 GLN A C 1
ATOM 582 O O . GLN A 1 79 ? -8.267 3.867 15.585 1.00 93.44 79 GLN A O 1
ATOM 587 N N . GLY A 1 80 ? -10.033 4.195 16.939 1.00 94.31 80 GLY A N 1
ATOM 588 C CA . GLY A 1 80 ? -11.029 3.708 15.979 1.00 94.31 80 GLY A CA 1
ATOM 589 C C . GLY A 1 80 ? -11.053 4.541 14.695 1.00 94.31 80 GLY A C 1
ATOM 590 O O . GLY A 1 80 ? -11.018 3.991 13.591 1.00 94.31 80 GLY A O 1
ATOM 591 N N . LEU A 1 81 ? -11.027 5.873 14.824 1.00 96.06 81 LEU A N 1
ATOM 592 C CA . LEU A 1 81 ? -10.968 6.791 13.683 1.00 96.06 81 LEU A CA 1
ATOM 593 C C . LEU A 1 81 ? -9.684 6.630 12.869 1.00 96.06 81 LEU A C 1
ATOM 595 O O . LEU A 1 81 ? -9.741 6.681 11.641 1.00 96.06 81 LEU A O 1
ATOM 599 N N . VAL A 1 82 ? -8.542 6.403 13.521 1.00 95.19 82 VAL A N 1
ATOM 600 C CA . VAL A 1 82 ? -7.269 6.157 12.833 1.00 95.19 82 VAL A CA 1
ATOM 601 C C . VAL A 1 82 ? -7.331 4.868 12.012 1.00 95.19 82 VAL A C 1
ATOM 603 O O . VAL A 1 82 ? -6.936 4.890 10.847 1.00 95.19 82 VAL A O 1
ATOM 606 N N . PHE A 1 83 ? -7.870 3.771 12.552 1.00 95.19 83 PHE A N 1
ATOM 607 C CA . PHE A 1 83 ? -8.003 2.519 11.796 1.00 95.19 83 PHE A CA 1
ATOM 608 C C . PHE A 1 83 ? -8.955 2.637 10.607 1.00 95.19 83 PHE A C 1
ATOM 610 O O . PHE A 1 83 ? -8.603 2.213 9.502 1.00 95.19 83 PHE A O 1
ATOM 617 N N . VAL A 1 84 ? -10.116 3.266 10.793 1.00 97.38 84 VAL A N 1
ATOM 618 C CA . VAL A 1 84 ? -11.057 3.501 9.689 1.00 97.38 84 VAL A CA 1
ATOM 619 C C . VAL A 1 84 ? -10.443 4.438 8.649 1.00 97.38 84 VAL A C 1
ATOM 621 O O . VAL A 1 84 ? -10.436 4.117 7.463 1.00 97.38 84 VAL A O 1
ATOM 624 N N . GLY A 1 85 ? -9.879 5.570 9.070 1.00 97.19 85 GLY A N 1
ATOM 625 C CA . GLY A 1 85 ? -9.295 6.565 8.172 1.00 97.19 85 GLY A CA 1
ATOM 626 C C . GLY A 1 85 ? -8.105 6.026 7.379 1.00 97.19 85 GLY A C 1
ATOM 627 O O . GLY A 1 85 ? -8.036 6.215 6.162 1.00 97.19 85 GLY A O 1
ATOM 628 N N . ALA A 1 86 ? -7.195 5.301 8.033 1.00 96.19 86 ALA A N 1
ATOM 629 C CA . ALA A 1 86 ? -6.055 4.688 7.361 1.00 96.19 86 ALA A CA 1
ATOM 630 C C . ALA A 1 86 ? -6.498 3.567 6.409 1.00 96.19 86 ALA A C 1
ATOM 632 O O . ALA A 1 86 ? -6.039 3.523 5.268 1.00 96.19 86 ALA A O 1
ATOM 633 N N . GLY A 1 87 ? -7.444 2.718 6.826 1.00 96.50 87 GLY A N 1
ATOM 634 C CA . GLY A 1 87 ? -8.018 1.682 5.969 1.00 96.50 87 GLY A CA 1
ATOM 635 C C . GLY A 1 87 ? -8.696 2.259 4.719 1.00 96.50 87 GLY A C 1
ATOM 636 O O . GLY A 1 87 ? -8.419 1.811 3.607 1.00 96.50 87 GLY A O 1
ATOM 637 N N . LEU A 1 88 ? -9.501 3.316 4.867 1.00 97.38 88 LEU A N 1
ATOM 638 C CA . LEU A 1 88 ? -10.132 4.012 3.739 1.00 97.38 88 LEU A CA 1
ATOM 639 C C . LEU A 1 88 ? -9.107 4.686 2.819 1.00 97.38 88 LEU A C 1
ATOM 641 O O . LEU A 1 88 ? -9.244 4.617 1.599 1.00 97.38 88 LEU A O 1
ATOM 645 N N . THR A 1 89 ? -8.061 5.294 3.381 1.00 95.44 89 THR A N 1
ATOM 646 C CA . THR A 1 89 ? -6.977 5.910 2.597 1.00 95.44 89 THR A CA 1
ATOM 647 C C . THR A 1 89 ? -6.240 4.862 1.761 1.00 95.44 89 THR A C 1
ATOM 649 O O . THR A 1 89 ? -6.002 5.067 0.569 1.00 95.44 89 THR A O 1
ATOM 652 N N . GLY A 1 90 ? -5.935 3.702 2.348 1.00 94.25 90 GLY A N 1
ATOM 653 C CA . GLY A 1 90 ? -5.320 2.593 1.623 1.00 94.25 90 GLY A CA 1
ATOM 654 C C . GLY A 1 90 ? -6.245 2.002 0.553 1.00 94.25 90 GLY A C 1
ATOM 655 O O . GLY A 1 90 ? -5.805 1.759 -0.571 1.00 94.25 90 GLY A O 1
ATOM 656 N N . MET A 1 91 ? -7.5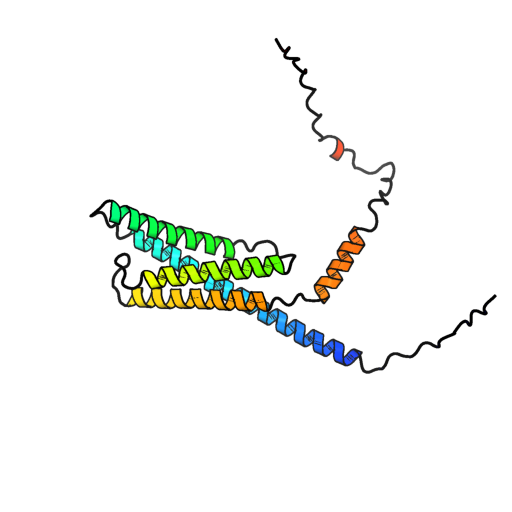43 1.858 0.844 1.00 95.81 91 MET A N 1
ATOM 657 C CA . MET A 1 91 ? -8.540 1.454 -0.156 1.00 95.81 91 MET A CA 1
ATOM 658 C C . MET A 1 91 ? -8.629 2.448 -1.316 1.00 95.81 91 MET A C 1
ATOM 660 O O . MET A 1 91 ? -8.690 2.030 -2.470 1.00 95.81 91 MET A O 1
ATOM 664 N N . TYR A 1 92 ? -8.590 3.751 -1.034 1.00 95.31 92 TYR A N 1
ATOM 665 C CA . TYR A 1 92 ? -8.579 4.785 -2.065 1.00 95.31 92 TYR A CA 1
ATOM 666 C C . TYR A 1 92 ? -7.378 4.618 -3.008 1.00 95.31 92 TYR A C 1
ATOM 668 O O . TYR A 1 92 ? -7.557 4.642 -4.223 1.00 95.31 92 TYR A O 1
ATOM 676 N N . TRP A 1 93 ? -6.179 4.340 -2.484 1.00 92.50 93 TRP A N 1
ATOM 677 C CA . TRP A 1 93 ? -4.999 4.045 -3.312 1.00 92.50 93 TRP A CA 1
ATOM 678 C C . TRP A 1 93 ? -5.126 2.773 -4.159 1.00 92.50 93 TRP A C 1
ATOM 680 O O . TRP A 1 93 ? -4.556 2.707 -5.249 1.00 92.50 93 TRP A O 1
ATOM 690 N N . VAL A 1 94 ? -5.861 1.764 -3.685 1.00 92.19 94 VAL A N 1
ATOM 691 C CA . VAL A 1 94 ? -6.107 0.529 -4.448 1.00 92.19 94 VAL A CA 1
ATOM 692 C C . VAL A 1 94 ? -7.134 0.759 -5.563 1.00 92.19 94 VAL A C 1
ATOM 694 O O . VAL A 1 94 ? -6.925 0.287 -6.681 1.00 92.19 94 VAL A O 1
ATOM 697 N N . CYS A 1 95 ? -8.215 1.491 -5.280 1.00 92.88 95 CYS A N 1
ATOM 698 C CA . CYS A 1 95 ? -9.303 1.749 -6.229 1.00 92.88 95 CYS A CA 1
ATOM 699 C C . CYS A 1 95 ? -8.955 2.809 -7.280 1.00 92.88 95 CYS A C 1
ATOM 701 O O . CYS A 1 95 ? -9.414 2.721 -8.417 1.00 92.88 95 CYS A O 1
ATOM 703 N N . TYR A 1 96 ? -8.144 3.797 -6.906 1.00 92.50 96 TYR A N 1
ATOM 704 C CA . TYR A 1 96 ? -7.729 4.897 -7.768 1.00 92.50 96 TYR A CA 1
ATOM 705 C C . TYR A 1 96 ? -6.215 4.840 -7.956 1.00 92.50 96 TYR A C 1
ATOM 707 O O . TYR A 1 96 ? -5.488 5.648 -7.367 1.00 92.50 96 TYR A O 1
ATOM 715 N N . PRO A 1 97 ? -5.708 3.882 -8.759 1.00 84.56 97 PRO A N 1
ATOM 716 C CA . PRO A 1 97 ? -4.306 3.894 -9.125 1.00 84.56 97 PRO A CA 1
ATOM 717 C C . PRO A 1 97 ? -4.027 5.232 -9.811 1.00 84.56 97 PRO A C 1
ATOM 719 O O . PRO A 1 97 ? -4.663 5.573 -10.809 1.00 84.56 97 PRO A O 1
ATOM 722 N N . GLY A 1 98 ? -3.115 6.013 -9.230 1.00 84.00 98 GLY A N 1
ATOM 723 C CA . GLY A 1 98 ? -2.693 7.282 -9.810 1.00 84.00 98 GLY A CA 1
ATOM 724 C C . GLY A 1 98 ? -2.178 7.105 -11.245 1.00 84.00 98 GLY A C 1
ATOM 725 O O . GLY A 1 98 ? -1.912 5.974 -11.671 1.00 84.00 98 GLY A O 1
ATOM 726 N N . PRO A 1 99 ? -2.024 8.210 -11.995 1.00 83.62 99 PRO A N 1
ATOM 727 C CA . PRO A 1 99 ? -1.439 8.155 -13.328 1.00 83.62 99 PRO A CA 1
ATOM 728 C C . PRO A 1 99 ? -0.107 7.407 -13.276 1.00 83.62 99 PRO A C 1
ATOM 730 O O . PRO A 1 99 ? 0.652 7.537 -12.312 1.00 83.62 99 PRO A O 1
ATOM 733 N N . GLU A 1 100 ? 0.148 6.602 -14.303 1.00 80.94 100 GLU A N 1
ATOM 734 C CA . GLU A 1 100 ? 1.366 5.808 -14.388 1.00 80.94 100 GLU A CA 1
ATOM 735 C C . GLU A 1 100 ? 2.590 6.726 -14.204 1.00 80.94 100 GLU A C 1
ATOM 737 O O . GLU A 1 100 ? 2.658 7.780 -14.853 1.00 80.94 100 GLU A O 1
ATOM 742 N N . PRO A 1 101 ? 3.506 6.405 -13.266 1.00 79.81 101 PRO A N 1
ATOM 743 C CA . PRO A 1 101 ? 4.598 7.298 -12.916 1.00 79.81 101 PRO A CA 1
ATOM 744 C C . PRO A 1 101 ? 5.446 7.566 -14.154 1.00 79.81 101 PRO A C 1
ATOM 746 O O . PRO A 1 101 ? 6.015 6.659 -14.755 1.00 79.81 101 PRO A O 1
ATOM 749 N N . ARG A 1 102 ? 5.512 8.840 -14.544 1.00 77.50 102 ARG A N 1
ATOM 750 C CA . ARG A 1 102 ? 6.227 9.280 -15.746 1.00 77.50 102 ARG A CA 1
ATOM 751 C C . ARG A 1 102 ? 7.736 9.324 -15.542 1.00 77.50 102 ARG A C 1
ATOM 753 O O . ARG A 1 102 ? 8.454 9.428 -16.530 1.00 77.50 102 ARG A O 1
ATOM 760 N N . GLN A 1 103 ? 8.203 9.330 -14.301 1.00 84.44 103 GLN A N 1
ATOM 761 C CA . GLN A 1 103 ? 9.613 9.427 -13.947 1.00 84.44 103 GLN A CA 1
ATOM 762 C C . GLN A 1 103 ? 9.953 8.348 -12.919 1.00 84.44 103 GLN A C 1
ATOM 764 O O . GLN A 1 103 ? 9.136 8.035 -12.047 1.00 84.44 103 GLN A O 1
ATOM 769 N N . MET A 1 104 ? 11.179 7.821 -12.977 1.00 82.94 104 MET A N 1
ATOM 770 C CA . MET A 1 104 ? 11.694 6.862 -11.991 1.00 82.94 104 MET A CA 1
ATOM 771 C C . MET A 1 104 ? 11.553 7.388 -10.552 1.00 82.94 104 MET A C 1
ATOM 773 O O . MET A 1 104 ? 11.187 6.642 -9.643 1.00 82.94 104 MET A O 1
ATOM 777 N N . TYR A 1 105 ? 11.765 8.694 -10.357 1.00 86.81 105 TYR A N 1
ATOM 778 C CA . TYR A 1 105 ? 11.601 9.358 -9.064 1.00 86.81 105 TYR A CA 1
ATOM 779 C C . TYR A 1 105 ? 10.170 9.243 -8.513 1.00 86.81 105 TYR A C 1
ATOM 781 O O . TYR A 1 105 ? 9.995 8.954 -7.330 1.00 86.81 105 TYR A O 1
ATOM 789 N N . ASP A 1 106 ? 9.147 9.391 -9.361 1.00 88.56 106 ASP A N 1
ATOM 790 C CA . ASP A 1 106 ? 7.745 9.259 -8.946 1.00 88.56 106 ASP A CA 1
ATOM 791 C C . ASP A 1 106 ? 7.422 7.819 -8.540 1.00 88.56 106 ASP A C 1
ATOM 793 O O . ASP A 1 106 ? 6.778 7.591 -7.514 1.00 88.56 106 ASP A O 1
ATOM 797 N N . ALA A 1 107 ? 7.912 6.836 -9.304 1.00 88.62 107 ALA A N 1
ATOM 798 C CA . ALA A 1 107 ? 7.734 5.422 -8.983 1.00 88.62 107 ALA A CA 1
ATOM 799 C C . ALA A 1 107 ? 8.385 5.066 -7.637 1.00 88.62 107 ALA A C 1
ATOM 801 O O . ALA A 1 107 ? 7.750 4.435 -6.788 1.00 88.62 107 ALA A O 1
ATOM 802 N N . MET A 1 108 ? 9.619 5.525 -7.410 1.00 91.06 108 MET A N 1
ATOM 803 C CA . MET A 1 108 ? 10.341 5.322 -6.153 1.00 91.06 108 MET A CA 1
ATOM 804 C C . MET A 1 108 ? 9.644 6.023 -4.983 1.00 91.06 108 MET A C 1
ATOM 806 O O . MET A 1 108 ? 9.455 5.413 -3.932 1.00 91.06 108 MET A O 1
ATOM 810 N N . ARG A 1 109 ? 9.200 7.274 -5.156 1.00 92.81 109 ARG A N 1
ATOM 811 C CA . ARG A 1 109 ? 8.461 8.020 -4.128 1.00 92.81 109 ARG A CA 1
ATOM 812 C C . ARG A 1 109 ? 7.163 7.310 -3.744 1.00 92.81 109 ARG A C 1
ATOM 814 O O . ARG A 1 109 ? 6.868 7.202 -2.555 1.00 92.81 109 ARG A O 1
ATOM 821 N N . MET A 1 110 ? 6.413 6.805 -4.723 1.00 91.25 110 MET A N 1
ATOM 822 C CA . MET A 1 110 ? 5.194 6.028 -4.478 1.00 91.25 110 MET A CA 1
ATOM 823 C C . MET A 1 110 ? 5.498 4.710 -3.756 1.00 91.25 110 MET A C 1
ATOM 825 O O . MET A 1 110 ? 4.807 4.370 -2.798 1.00 91.25 110 MET A O 1
ATOM 829 N N . ALA A 1 111 ? 6.549 3.991 -4.163 1.00 92.94 111 ALA A N 1
ATOM 830 C CA . ALA A 1 111 ? 6.964 2.740 -3.530 1.00 92.94 111 ALA A CA 1
ATOM 831 C C . ALA A 1 111 ? 7.419 2.940 -2.074 1.00 92.94 111 ALA A C 1
ATOM 833 O O . ALA A 1 111 ? 7.009 2.186 -1.194 1.00 92.94 111 ALA A O 1
ATOM 834 N N . VAL A 1 112 ? 8.215 3.980 -1.805 1.00 95.19 112 VAL A N 1
ATOM 835 C CA . VAL A 1 112 ? 8.657 4.350 -0.450 1.00 95.19 112 VAL A CA 1
ATOM 836 C C . VAL A 1 112 ? 7.478 4.813 0.400 1.00 95.19 112 VAL A C 1
ATOM 838 O O . VAL A 1 112 ? 7.345 4.370 1.537 1.00 95.19 112 VAL A O 1
ATOM 841 N N . GLY A 1 113 ? 6.591 5.646 -0.151 1.00 94.62 113 GLY A N 1
ATOM 842 C CA . GLY A 1 113 ? 5.379 6.090 0.537 1.00 94.62 113 GLY A CA 1
ATOM 843 C C . GLY A 1 113 ? 4.477 4.920 0.930 1.00 94.62 113 GLY A C 1
ATOM 844 O O . GLY A 1 113 ? 4.072 4.821 2.087 1.00 94.62 113 GLY A O 1
ATOM 845 N N . ALA A 1 114 ? 4.233 3.990 0.002 1.00 93.62 114 ALA A N 1
ATOM 846 C CA . ALA A 1 114 ? 3.502 2.757 0.281 1.00 93.62 114 ALA A CA 1
ATOM 847 C C . ALA A 1 114 ? 4.224 1.890 1.324 1.00 93.62 114 ALA A C 1
ATOM 849 O O . ALA A 1 114 ? 3.593 1.419 2.267 1.00 93.62 114 ALA A O 1
ATOM 850 N N . GLY A 1 115 ? 5.542 1.724 1.200 1.00 95.56 115 GLY A N 1
ATOM 851 C CA . GLY A 1 115 ? 6.358 0.970 2.151 1.00 95.56 115 GLY A CA 1
ATOM 852 C C . GLY A 1 115 ? 6.248 1.507 3.578 1.00 95.56 115 GLY A C 1
ATOM 853 O O . GLY A 1 115 ? 5.923 0.751 4.490 1.00 95.56 115 GLY A O 1
ATOM 854 N N . ILE A 1 116 ? 6.446 2.814 3.769 1.00 96.75 116 ILE A N 1
ATOM 855 C CA . ILE A 1 116 ? 6.328 3.472 5.080 1.00 96.75 116 ILE A CA 1
ATOM 856 C C . ILE A 1 116 ? 4.904 3.334 5.626 1.00 96.75 116 ILE A C 1
ATOM 858 O O . ILE A 1 116 ? 4.732 3.005 6.798 1.00 96.75 116 ILE A O 1
ATOM 862 N N . PHE A 1 117 ? 3.890 3.537 4.782 1.00 95.94 117 PHE A N 1
ATOM 863 C CA . PHE A 1 117 ? 2.486 3.425 5.172 1.00 95.94 117 PHE A CA 1
ATOM 864 C C . PHE A 1 117 ? 2.133 2.020 5.685 1.00 95.94 117 PHE A C 1
ATOM 866 O O . PHE A 1 117 ? 1.639 1.881 6.803 1.00 95.94 117 PHE A O 1
ATOM 873 N N . TYR A 1 118 ? 2.432 0.968 4.916 1.00 95.19 118 TYR A N 1
ATOM 874 C CA . TYR A 1 118 ? 2.151 -0.412 5.327 1.00 95.19 118 TYR A CA 1
ATOM 875 C C . TYR A 1 118 ? 3.031 -0.873 6.496 1.00 95.19 118 TYR A C 1
ATOM 877 O O . TYR A 1 118 ? 2.575 -1.649 7.336 1.00 95.19 118 TYR A O 1
ATOM 885 N N . PHE A 1 119 ? 4.269 -0.378 6.593 1.00 97.44 119 PHE A N 1
ATOM 886 C CA . PHE A 1 119 ? 5.129 -0.643 7.744 1.00 97.44 119 PHE A CA 1
ATOM 887 C C . PHE A 1 119 ? 4.528 -0.069 9.031 1.00 97.44 119 PHE A C 1
ATOM 889 O O . PHE A 1 119 ? 4.386 -0.793 10.021 1.00 97.44 119 PHE A O 1
ATOM 896 N N . TRP A 1 120 ? 4.119 1.202 8.986 1.00 97.12 120 TRP A N 1
ATOM 897 C CA . TRP A 1 120 ? 3.453 1.882 10.092 1.00 97.12 120 TRP A CA 1
ATOM 898 C C . TRP A 1 120 ? 2.165 1.157 10.495 1.00 97.12 120 TRP A C 1
ATOM 900 O O . TRP A 1 120 ? 2.000 0.827 11.669 1.00 97.12 120 TRP A O 1
ATOM 910 N N . LEU A 1 121 ? 1.321 0.782 9.527 1.00 93.88 121 LEU A N 1
ATOM 911 C CA . LEU A 1 121 ? 0.120 -0.016 9.792 1.00 93.88 121 LEU A CA 1
ATOM 912 C C . LEU A 1 121 ? 0.434 -1.328 10.513 1.00 93.88 121 LEU A C 1
ATOM 914 O O . LEU A 1 121 ? -0.221 -1.648 11.502 1.00 93.88 121 LEU A O 1
ATOM 918 N N . GLY A 1 122 ? 1.445 -2.073 10.058 1.00 95.50 122 GLY A N 1
ATOM 919 C CA . GLY A 1 122 ? 1.854 -3.314 10.715 1.00 95.50 122 GLY A CA 1
ATOM 920 C C . GLY A 1 122 ? 2.265 -3.093 12.173 1.00 95.50 122 GLY A C 1
ATOM 921 O O . GLY A 1 122 ? 1.835 -3.844 13.049 1.00 95.50 122 GLY A O 1
ATOM 922 N N . THR A 1 123 ? 3.019 -2.022 12.458 1.00 95.56 123 THR A N 1
ATOM 923 C CA . THR A 1 123 ? 3.388 -1.670 13.841 1.00 95.56 123 THR A CA 1
ATOM 924 C C . THR A 1 123 ? 2.181 -1.277 14.689 1.00 95.56 123 THR A C 1
ATOM 926 O O . THR A 1 123 ? 2.093 -1.709 15.835 1.00 95.56 123 THR A O 1
ATOM 929 N N . SER A 1 124 ? 1.225 -0.526 14.132 1.00 93.19 124 SER A N 1
ATOM 930 C CA . SER A 1 124 ? 0.000 -0.143 14.838 1.00 93.19 124 SER A CA 1
ATOM 931 C C . SER A 1 124 ? -0.868 -1.358 15.162 1.00 93.19 124 SER A C 1
ATOM 933 O O . SER A 1 124 ? -1.336 -1.481 16.285 1.00 93.19 124 SER A O 1
ATOM 935 N N . ILE A 1 125 ? -1.047 -2.290 14.221 1.00 93.44 125 ILE A N 1
ATOM 936 C CA . ILE A 1 125 ? -1.877 -3.486 14.440 1.00 93.44 125 ILE A CA 1
ATOM 937 C C . ILE A 1 125 ? -1.251 -4.406 15.493 1.00 93.44 125 ILE A C 1
ATOM 939 O O . ILE A 1 125 ? -1.950 -4.867 16.392 1.00 93.44 125 ILE A O 1
ATOM 943 N N . ILE A 1 126 ? 0.056 -4.671 15.400 1.00 94.69 126 ILE A N 1
ATOM 944 C CA . ILE A 1 126 ? 0.756 -5.535 16.365 1.00 94.69 126 ILE A CA 1
ATOM 945 C C . ILE A 1 126 ? 0.841 -4.865 17.739 1.00 94.69 126 ILE A C 1
ATOM 947 O O . ILE A 1 126 ? 0.703 -5.551 18.746 1.00 94.69 126 ILE A O 1
ATOM 951 N N . GLY A 1 127 ? 1.013 -3.541 17.793 1.00 92.38 127 GLY A N 1
ATOM 952 C CA . GLY A 1 127 ? 1.013 -2.782 19.046 1.00 92.38 127 GLY A CA 1
ATOM 953 C C . GLY A 1 127 ? -0.299 -2.898 19.826 1.00 92.38 127 GLY A C 1
ATOM 954 O O . GLY A 1 127 ? -0.285 -2.853 21.053 1.00 92.38 127 GLY A O 1
ATOM 955 N N . GLU A 1 128 ? -1.415 -3.127 19.132 1.00 90.19 128 GLU A N 1
ATOM 956 C CA . GLU A 1 128 ? -2.715 -3.375 19.761 1.00 90.19 128 GLU A CA 1
ATOM 957 C C . GLU A 1 128 ? -2.912 -4.823 20.232 1.00 90.19 128 GLU A C 1
ATOM 959 O O . GLU A 1 128 ? -3.837 -5.109 21.000 1.00 90.19 128 GLU A O 1
ATOM 964 N N . VAL A 1 129 ? -2.044 -5.757 19.831 1.00 89.00 129 VAL A N 1
ATOM 965 C CA . VAL A 1 129 ? -2.104 -7.142 20.310 1.00 89.00 129 VAL A CA 1
ATOM 966 C C . VAL A 1 129 ? -1.693 -7.188 21.780 1.00 89.00 129 VAL A C 1
ATOM 968 O O . VAL A 1 129 ? -0.550 -6.928 22.140 1.00 89.00 129 VAL A O 1
ATOM 971 N N . GLY A 1 130 ? -2.643 -7.541 22.647 1.00 82.44 130 GLY A N 1
ATOM 972 C CA . GLY A 1 130 ? -2.457 -7.507 24.103 1.00 82.44 130 GLY A CA 1
ATOM 973 C C . GLY A 1 130 ? -2.784 -6.151 24.735 1.00 82.44 130 GLY A C 1
ATOM 974 O O . GLY A 1 130 ? -2.780 -6.038 25.963 1.00 82.44 130 GLY A O 1
ATOM 975 N N . GLY A 1 131 ? -3.129 -5.154 23.915 1.00 84.38 131 GLY A N 1
ATOM 976 C CA . GLY A 1 131 ? -3.689 -3.888 24.359 1.00 84.38 131 GLY A CA 1
ATOM 977 C C . GLY A 1 131 ? -5.084 -4.047 24.967 1.00 84.38 131 GLY A C 1
ATOM 978 O O . GLY A 1 131 ? -5.698 -5.116 24.968 1.00 84.38 131 GLY A O 1
ATOM 979 N N . GLY A 1 132 ? -5.604 -2.953 25.518 1.00 80.94 132 GLY A N 1
ATOM 980 C CA . GLY A 1 132 ? -6.927 -2.951 26.137 1.00 80.94 132 GLY A CA 1
ATOM 981 C C . GLY A 1 132 ? -8.085 -2.766 25.156 1.00 80.94 132 GLY A C 1
ATOM 982 O O . GLY A 1 132 ? -9.229 -2.830 25.598 1.00 80.94 132 GLY A O 1
ATOM 983 N N . ALA A 1 133 ? -7.823 -2.424 23.894 1.00 79.81 133 ALA A N 1
ATOM 984 C CA . ALA A 1 133 ? -8.840 -1.908 22.979 1.00 79.81 133 ALA A CA 1
ATOM 985 C C . ALA A 1 133 ? -9.640 -3.015 22.266 1.00 79.81 133 ALA A C 1
ATOM 987 O O . ALA A 1 133 ? -10.847 -2.874 22.087 1.00 79.81 133 ALA A O 1
ATOM 988 N N . LEU A 1 134 ? -8.991 -4.127 21.910 1.00 84.00 134 LEU A N 1
ATOM 989 C CA . LEU A 1 134 ? -9.617 -5.276 21.249 1.00 84.00 134 LEU A CA 1
ATOM 990 C C . LEU A 1 134 ? -10.022 -6.368 22.259 1.00 84.00 134 LEU A C 1
ATOM 992 O O . LEU A 1 134 ? -9.379 -6.505 23.306 1.00 84.00 134 LEU A O 1
ATOM 996 N N . PRO A 1 135 ? -11.052 -7.184 21.954 1.00 85.62 135 PRO A N 1
ATOM 997 C CA . PRO A 1 135 ? -11.380 -8.368 22.744 1.00 85.62 135 PRO A CA 1
ATOM 998 C C . PRO A 1 135 ? -10.158 -9.281 22.898 1.00 85.62 135 PRO A C 1
ATOM 1000 O O . PRO A 1 135 ? -9.448 -9.548 21.928 1.00 85.62 135 PRO A O 1
ATOM 1003 N N . LYS A 1 136 ? -9.922 -9.801 24.110 1.00 88.00 136 LYS A N 1
ATOM 1004 C CA . LYS A 1 136 ? -8.769 -10.669 24.439 1.00 88.00 136 LYS A CA 1
ATOM 1005 C C . LYS A 1 136 ? -8.882 -12.095 23.879 1.00 88.00 136 LYS A C 1
ATOM 1007 O O . LYS A 1 136 ? -8.234 -13.016 24.377 1.00 88.00 136 LYS A O 1
ATOM 1012 N N . ASP A 1 137 ? -9.683 -12.289 22.842 1.00 92.44 137 ASP A N 1
ATOM 1013 C CA . ASP A 1 137 ? -9.878 -13.589 22.225 1.00 92.44 137 ASP A CA 1
ATOM 1014 C C . ASP A 1 137 ? -8.608 -14.009 21.476 1.00 92.44 137 ASP A C 1
ATOM 1016 O O . ASP A 1 137 ? -8.056 -13.257 20.666 1.00 92.44 137 ASP A O 1
ATOM 1020 N N . HIS A 1 138 ? -8.149 -15.243 21.703 1.00 92.88 138 HIS A N 1
ATOM 1021 C CA . HIS A 1 138 ? -6.971 -15.796 21.019 1.00 92.88 138 HIS A CA 1
ATOM 1022 C C . HIS A 1 138 ? -7.089 -15.739 19.487 1.00 92.88 138 HIS A C 1
ATOM 1024 O O . HIS A 1 138 ? -6.087 -15.535 18.796 1.00 92.88 138 HIS A O 1
ATOM 1030 N N . GLY A 1 139 ? -8.311 -15.866 18.957 1.00 94.19 139 GLY A N 1
ATOM 1031 C CA . GLY A 1 139 ? -8.586 -15.742 17.526 1.00 94.19 139 GLY A CA 1
ATOM 1032 C C . GLY A 1 139 ? -8.304 -14.338 16.987 1.00 94.19 139 GLY A C 1
ATOM 1033 O O . GLY A 1 139 ? -7.598 -14.203 15.990 1.00 94.19 139 GLY A O 1
ATOM 1034 N N . MET A 1 140 ? -8.780 -13.294 17.674 1.00 92.25 140 MET A N 1
ATOM 1035 C CA . MET A 1 140 ? -8.546 -11.900 17.275 1.00 92.25 140 MET A CA 1
ATOM 1036 C C . MET A 1 140 ? -7.070 -11.522 17.377 1.00 92.25 140 MET A C 1
ATOM 1038 O O . MET A 1 140 ? -6.526 -10.918 16.457 1.00 92.25 140 MET A O 1
ATOM 1042 N N . SER A 1 141 ? -6.395 -11.941 18.450 1.00 93.94 141 SER A N 1
ATOM 1043 C CA . SER A 1 141 ? -4.951 -11.733 18.597 1.00 93.94 141 SER A CA 1
ATOM 1044 C C . SER A 1 141 ? -4.166 -12.374 17.446 1.00 93.94 141 SER A C 1
ATOM 1046 O O . SER A 1 141 ? -3.312 -11.719 16.849 1.00 93.94 141 SER A O 1
ATOM 1048 N N . SER A 1 142 ? -4.501 -13.614 17.077 1.00 95.12 142 SER A N 1
ATOM 1049 C CA . SER A 1 142 ? -3.862 -14.312 15.954 1.00 95.12 142 SER A CA 1
ATOM 1050 C C . SER A 1 142 ? -4.132 -13.614 14.620 1.00 95.12 142 SER A C 1
ATOM 1052 O O . SER A 1 142 ? -3.212 -13.445 13.820 1.00 95.12 142 SER A O 1
ATOM 1054 N N . LEU A 1 143 ? -5.372 -13.166 14.393 1.00 94.31 143 LEU A N 1
ATOM 1055 C CA . LEU A 1 143 ? -5.755 -12.425 13.192 1.00 94.31 143 LEU A CA 1
ATOM 1056 C C . LEU A 1 143 ? -4.951 -11.125 13.066 1.00 94.31 143 LEU A C 1
ATOM 1058 O O . LEU A 1 143 ? -4.351 -10.887 12.020 1.00 94.31 143 LEU A O 1
ATOM 1062 N N . CYS A 1 144 ? -4.880 -10.322 14.129 1.00 94.44 144 CYS A N 1
ATOM 1063 C CA . CYS A 1 144 ? -4.095 -9.087 14.149 1.00 94.44 144 CYS A CA 1
ATOM 1064 C C . CYS A 1 144 ? -2.609 -9.351 13.875 1.00 94.44 144 CYS A C 1
ATOM 1066 O O . CYS A 1 144 ? -2.010 -8.649 13.062 1.00 94.44 144 CYS A O 1
ATOM 1068 N N . CYS A 1 145 ? -2.022 -10.395 14.470 1.00 95.75 145 CYS A N 1
ATOM 1069 C CA . CYS A 1 145 ? -0.645 -10.793 14.173 1.00 95.75 145 CYS A CA 1
ATOM 1070 C C . CYS A 1 145 ? -0.454 -11.123 12.684 1.00 95.75 145 CYS A C 1
ATOM 1072 O O . CYS A 1 145 ? 0.458 -10.590 12.053 1.00 95.75 145 CYS A O 1
ATOM 1074 N N . ILE A 1 146 ? -1.322 -11.961 12.103 1.00 96.56 146 ILE A N 1
ATOM 1075 C CA . ILE A 1 146 ? -1.242 -12.345 10.683 1.00 96.56 146 ILE A CA 1
ATOM 1076 C C . ILE A 1 146 ? -1.357 -11.109 9.786 1.00 96.56 146 ILE A C 1
ATOM 1078 O O . ILE A 1 146 ? -0.536 -10.923 8.890 1.00 96.56 146 ILE A O 1
ATOM 1082 N N . VAL A 1 147 ? -2.335 -10.238 10.040 1.00 95.94 147 VAL A N 1
ATOM 1083 C CA . VAL A 1 147 ? -2.550 -9.011 9.258 1.00 95.94 147 VAL A CA 1
ATOM 1084 C C . VAL A 1 147 ? -1.355 -8.063 9.387 1.00 95.94 147 VAL A C 1
ATOM 1086 O O . VAL A 1 147 ? -0.918 -7.502 8.383 1.00 95.94 147 VAL A O 1
ATOM 1089 N N . GLY A 1 148 ? -0.777 -7.928 10.583 1.00 96.31 148 GLY A N 1
ATOM 1090 C CA . GLY A 1 148 ? 0.433 -7.137 10.808 1.00 96.31 148 GLY A CA 1
ATOM 1091 C C . GLY A 1 148 ? 1.632 -7.651 10.001 1.00 96.31 148 GLY A C 1
ATOM 1092 O O . GLY A 1 148 ? 2.290 -6.873 9.307 1.00 96.31 148 GLY A O 1
ATOM 1093 N N . PHE A 1 149 ? 1.870 -8.967 9.999 1.00 97.75 149 PHE A N 1
ATOM 1094 C CA . PHE A 1 149 ? 2.923 -9.586 9.181 1.00 97.75 149 PHE A CA 1
ATOM 1095 C C . PHE A 1 149 ? 2.667 -9.466 7.675 1.00 97.75 149 PHE A C 1
ATOM 1097 O O . PHE A 1 149 ? 3.607 -9.242 6.905 1.00 97.75 149 PHE A O 1
ATOM 1104 N N . LEU A 1 150 ? 1.411 -9.584 7.235 1.00 96.69 150 LEU A N 1
ATOM 1105 C CA . LEU A 1 150 ? 1.039 -9.334 5.843 1.00 96.69 150 LEU A CA 1
ATOM 1106 C C . LEU A 1 150 ? 1.326 -7.881 5.449 1.00 96.69 150 LEU A C 1
ATOM 1108 O O . LEU A 1 150 ? 1.911 -7.653 4.391 1.00 96.69 150 LEU A O 1
ATOM 1112 N N . ALA A 1 151 ? 1.000 -6.910 6.306 1.00 97.00 151 ALA A N 1
ATOM 1113 C CA . ALA A 1 151 ? 1.307 -5.502 6.065 1.00 97.00 151 ALA A CA 1
ATOM 1114 C C . ALA A 1 151 ? 2.822 -5.272 5.915 1.00 97.00 151 ALA A C 1
ATOM 1116 O O . ALA A 1 151 ? 3.258 -4.651 4.945 1.00 97.00 151 ALA A O 1
ATOM 1117 N N . TRP A 1 152 ? 3.648 -5.847 6.795 1.00 98.25 152 TRP A N 1
ATOM 1118 C CA . TRP A 1 152 ? 5.111 -5.776 6.667 1.00 98.25 152 TRP A CA 1
ATOM 1119 C C . TRP A 1 152 ? 5.645 -6.450 5.403 1.00 98.25 152 TRP A C 1
ATOM 1121 O O . TRP A 1 152 ? 6.553 -5.922 4.761 1.00 98.25 152 TRP A O 1
ATOM 1131 N N . SER A 1 153 ? 5.061 -7.581 5.007 1.00 97.31 153 SER A N 1
ATOM 1132 C CA . SER A 1 153 ? 5.433 -8.277 3.772 1.00 97.31 153 SER A CA 1
ATOM 1133 C C . SER A 1 153 ? 5.124 -7.421 2.541 1.00 97.31 153 SER A C 1
ATOM 1135 O O . SER A 1 153 ? 5.967 -7.289 1.654 1.00 97.31 153 SER A O 1
ATOM 1137 N N . VAL A 1 154 ? 3.950 -6.777 2.508 1.00 96.44 154 VAL A N 1
ATOM 1138 C CA . VAL A 1 154 ? 3.571 -5.823 1.453 1.00 96.44 154 VAL A CA 1
ATOM 1139 C C . VAL A 1 154 ? 4.502 -4.612 1.447 1.00 96.44 154 VAL A C 1
ATOM 1141 O O . VAL A 1 154 ? 4.920 -4.182 0.370 1.00 96.44 154 VAL A O 1
ATOM 1144 N N . ALA A 1 155 ? 4.876 -4.089 2.617 1.00 96.75 155 ALA A N 1
ATOM 1145 C CA . ALA A 1 155 ? 5.821 -2.982 2.733 1.00 96.75 155 ALA A CA 1
ATOM 1146 C C . ALA A 1 155 ? 7.194 -3.342 2.145 1.00 96.75 155 ALA A C 1
ATOM 1148 O O . ALA A 1 155 ? 7.696 -2.633 1.270 1.00 96.75 155 ALA A O 1
ATOM 1149 N N . ALA A 1 156 ? 7.769 -4.471 2.568 1.00 97.31 156 ALA A N 1
ATOM 1150 C CA . ALA A 1 156 ? 9.063 -4.945 2.087 1.00 97.31 156 ALA A CA 1
ATOM 1151 C C . ALA A 1 156 ? 9.036 -5.201 0.576 1.00 97.31 156 ALA A C 1
ATOM 1153 O O . ALA A 1 156 ? 9.894 -4.709 -0.154 1.00 97.31 156 ALA A O 1
ATOM 1154 N N . ALA A 1 157 ? 8.013 -5.902 0.087 1.00 95.38 157 ALA A N 1
ATOM 1155 C CA . ALA A 1 157 ? 7.866 -6.177 -1.335 1.00 95.38 157 ALA A CA 1
ATOM 1156 C C . ALA A 1 157 ? 7.674 -4.894 -2.159 1.00 95.38 157 ALA A C 1
ATOM 1158 O O . ALA A 1 157 ? 8.249 -4.778 -3.236 1.00 95.38 157 ALA A O 1
ATOM 1159 N N . SER A 1 158 ? 6.932 -3.904 -1.654 1.00 94.31 158 SER A N 1
ATOM 1160 C CA . SER A 1 158 ? 6.765 -2.611 -2.334 1.00 94.31 158 SER A CA 1
ATOM 1161 C C . SER A 1 158 ? 8.092 -1.865 -2.464 1.00 94.31 158 SER A C 1
ATOM 1163 O O . SER A 1 158 ? 8.395 -1.355 -3.542 1.00 94.31 158 SER A O 1
ATOM 1165 N N . LEU A 1 159 ? 8.913 -1.855 -1.408 1.00 95.25 159 LEU A N 1
ATOM 1166 C CA . LEU A 1 159 ? 10.250 -1.255 -1.439 1.00 95.25 159 LEU A CA 1
ATOM 1167 C C . LEU A 1 159 ? 11.171 -1.979 -2.424 1.00 95.25 159 LEU A C 1
ATOM 1169 O O . LEU A 1 159 ? 11.800 -1.337 -3.263 1.00 95.25 159 LEU A O 1
ATOM 1173 N N . VAL A 1 160 ? 11.194 -3.312 -2.371 1.00 94.75 160 VAL A N 1
ATOM 1174 C CA . VAL A 1 160 ? 11.987 -4.151 -3.278 1.00 94.75 160 VAL A CA 1
ATOM 1175 C C . VAL A 1 160 ? 11.580 -3.910 -4.736 1.00 94.75 160 VAL A C 1
ATOM 1177 O O . VAL A 1 160 ? 12.434 -3.661 -5.584 1.00 94.75 160 VAL A O 1
ATOM 1180 N N . MET A 1 161 ? 10.277 -3.897 -5.028 1.00 90.62 161 MET A N 1
ATOM 1181 C CA . MET A 1 161 ? 9.757 -3.595 -6.365 1.00 90.62 161 MET A CA 1
ATOM 1182 C C . MET A 1 161 ? 10.071 -2.162 -6.806 1.00 90.62 161 MET A C 1
ATOM 1184 O O . MET A 1 161 ? 10.279 -1.937 -7.995 1.00 90.62 161 MET A O 1
ATOM 1188 N N . GLY A 1 162 ? 10.129 -1.210 -5.871 1.00 89.94 162 GLY A N 1
ATOM 1189 C CA . GLY A 1 162 ? 10.590 0.153 -6.129 1.00 89.94 162 GLY A CA 1
ATOM 1190 C C . GLY A 1 162 ? 12.041 0.184 -6.608 1.00 89.94 162 GLY A C 1
ATOM 1191 O O . GLY A 1 162 ? 12.324 0.810 -7.629 1.00 89.94 162 GLY A O 1
ATOM 1192 N N . CYS A 1 163 ? 12.931 -0.558 -5.941 1.00 89.81 163 CYS A N 1
ATOM 1193 C CA . CYS A 1 163 ? 14.350 -0.663 -6.303 1.00 89.81 163 CYS A CA 1
ATOM 1194 C C . CYS A 1 163 ? 14.587 -1.339 -7.662 1.00 89.81 163 CYS A C 1
ATOM 1196 O O . CYS A 1 163 ? 15.554 -1.013 -8.344 1.00 89.81 163 CYS A O 1
ATOM 1198 N N . PHE A 1 164 ? 13.711 -2.264 -8.064 1.00 87.31 164 PHE A N 1
ATOM 1199 C CA . PHE A 1 164 ? 13.806 -2.987 -9.338 1.00 87.31 164 PHE A CA 1
ATOM 1200 C C . PHE A 1 164 ? 12.997 -2.358 -10.474 1.00 87.31 164 PHE A C 1
ATOM 1202 O O . PHE A 1 164 ? 12.763 -3.010 -11.493 1.00 87.31 164 PHE A O 1
ATOM 1209 N N . THR A 1 165 ? 12.569 -1.101 -10.338 1.00 78.69 165 THR A N 1
ATOM 1210 C CA . THR A 1 165 ? 11.971 -0.367 -11.459 1.00 78.69 165 THR A CA 1
ATOM 1211 C C . THR A 1 165 ? 13.085 0.010 -12.434 1.00 78.69 165 THR A C 1
ATOM 1213 O O . THR A 1 165 ? 13.573 1.135 -12.440 1.00 78.69 165 THR A O 1
ATOM 1216 N N . ILE A 1 166 ? 13.549 -0.976 -13.201 1.00 66.19 166 ILE A N 1
ATOM 1217 C CA . ILE A 1 166 ? 14.469 -0.775 -14.313 1.00 66.19 166 ILE A CA 1
ATOM 1218 C C . ILE A 1 166 ? 13.678 0.018 -15.346 1.00 66.19 166 ILE A C 1
ATOM 1220 O O . ILE A 1 166 ? 12.648 -0.451 -15.832 1.00 66.19 166 ILE A O 1
ATOM 1224 N N . GLU A 1 167 ? 14.118 1.246 -15.606 1.00 67.31 167 GLU A N 1
ATOM 1225 C CA . GLU A 1 167 ? 13.647 2.036 -16.736 1.00 67.31 167 GLU A CA 1
ATOM 1226 C C . GLU A 1 167 ? 13.848 1.178 -17.983 1.00 67.31 167 GLU A C 1
ATOM 1228 O O . GLU A 1 167 ? 14.983 0.847 -18.322 1.00 67.31 167 GLU A O 1
ATOM 1233 N N . ASP A 1 168 ? 12.757 0.722 -18.603 1.00 63.84 168 ASP A N 1
ATOM 1234 C CA . ASP A 1 168 ? 12.868 -0.040 -19.837 1.00 63.84 168 ASP A CA 1
ATOM 1235 C C . ASP A 1 168 ? 13.370 0.939 -20.911 1.00 63.84 168 ASP A C 1
ATOM 1237 O O . ASP A 1 168 ? 12.655 1.894 -21.256 1.00 63.84 168 ASP A O 1
ATOM 1241 N N . PRO A 1 169 ? 14.615 0.769 -21.398 1.00 61.78 169 PRO A N 1
ATOM 1242 C CA . PRO A 1 169 ? 15.211 1.709 -22.335 1.00 61.78 169 PRO A CA 1
ATOM 1243 C C . PRO A 1 169 ? 14.387 1.802 -23.623 1.00 61.78 169 PRO A C 1
ATOM 1245 O O . PRO A 1 169 ? 14.346 2.868 -24.232 1.00 61.78 169 PRO A O 1
ATOM 1248 N N . ALA A 1 170 ? 13.648 0.746 -23.990 1.00 62.31 170 ALA A N 1
ATOM 1249 C CA . ALA A 1 170 ? 12.775 0.762 -25.160 1.00 62.31 170 ALA A CA 1
ATOM 1250 C C . ALA A 1 170 ? 11.655 1.806 -25.022 1.00 62.31 170 ALA A C 1
ATOM 1252 O O . ALA A 1 170 ? 11.400 2.573 -25.949 1.00 62.31 170 ALA A O 1
ATOM 1253 N N . THR A 1 171 ? 11.039 1.913 -23.842 1.00 64.25 171 THR A N 1
ATOM 1254 C CA . THR A 1 171 ? 10.045 2.965 -23.578 1.00 64.25 171 THR A CA 1
ATOM 1255 C C . THR A 1 171 ? 10.657 4.356 -23.461 1.00 64.25 171 THR A C 1
ATOM 1257 O O . THR A 1 171 ? 9.981 5.338 -23.769 1.00 64.25 171 THR A O 1
ATOM 1260 N N . ALA A 1 172 ? 11.914 4.474 -23.025 1.00 69.75 172 ALA A N 1
ATOM 1261 C CA . ALA A 1 172 ? 12.603 5.761 -22.996 1.00 69.75 172 ALA A CA 1
ATOM 1262 C C . ALA A 1 172 ? 12.853 6.283 -24.421 1.00 69.75 172 ALA A C 1
ATOM 1264 O O . ALA A 1 172 ? 12.576 7.453 -24.695 1.00 69.75 172 ALA A O 1
ATOM 1265 N N . ASP A 1 173 ? 13.275 5.405 -25.335 1.00 69.94 173 ASP A N 1
ATOM 1266 C CA . ASP A 1 173 ? 13.544 5.740 -26.736 1.00 69.94 173 ASP A CA 1
ATOM 1267 C C . ASP A 1 173 ? 12.260 6.029 -27.529 1.00 69.94 173 ASP A C 1
ATOM 1269 O O . ASP A 1 173 ? 12.189 7.043 -28.228 1.00 69.94 173 ASP A O 1
ATOM 1273 N N . GLU A 1 174 ? 11.205 5.215 -27.380 1.00 71.75 174 GLU A N 1
ATOM 1274 C CA . GLU A 1 174 ? 9.897 5.500 -27.998 1.00 71.75 174 GLU A CA 1
ATOM 1275 C C . GLU A 1 174 ? 9.345 6.853 -27.535 1.00 71.75 174 GLU A C 1
ATOM 1277 O O . GLU A 1 174 ? 8.791 7.632 -28.317 1.00 71.75 174 GLU A O 1
ATOM 1282 N N . ARG A 1 175 ? 9.545 7.179 -26.258 1.00 67.38 175 ARG A N 1
ATOM 1283 C CA . ARG A 1 175 ? 9.080 8.434 -25.679 1.00 67.38 175 ARG A CA 1
ATOM 1284 C C . ARG A 1 175 ? 9.929 9.630 -26.092 1.00 67.38 175 ARG A C 1
ATOM 1286 O O . ARG A 1 175 ? 9.365 10.696 -26.339 1.00 67.38 175 ARG A O 1
ATOM 1293 N N . ALA A 1 176 ? 11.245 9.467 -26.201 1.00 76.19 176 ALA A N 1
ATOM 1294 C CA . ALA A 1 176 ? 12.124 10.479 -26.776 1.00 76.19 176 ALA A CA 1
ATOM 1295 C C . ALA A 1 176 ? 11.742 10.753 -28.239 1.00 76.19 176 ALA A C 1
ATOM 1297 O O . ALA A 1 176 ? 11.683 11.912 -28.646 1.00 76.19 176 ALA A O 1
ATOM 1298 N N . GLY A 1 177 ? 11.377 9.710 -28.992 1.00 76.50 177 GLY A N 1
ATOM 1299 C CA . GLY A 1 177 ? 10.837 9.829 -30.346 1.00 76.50 177 GLY A CA 1
ATOM 1300 C C . GLY A 1 177 ? 9.523 10.612 -30.407 1.00 76.50 177 GLY A C 1
ATOM 1301 O O . GLY A 1 177 ? 9.397 11.522 -31.224 1.00 76.50 177 GLY A O 1
ATOM 1302 N N . LEU A 1 178 ? 8.564 10.323 -29.519 1.00 73.06 178 LEU A N 1
ATOM 1303 C CA . LEU A 1 178 ? 7.284 11.046 -29.452 1.00 73.06 178 LEU A CA 1
ATOM 1304 C C . LEU A 1 178 ? 7.449 12.518 -29.041 1.00 73.06 178 LEU A C 1
ATOM 1306 O O . LEU A 1 178 ? 6.783 13.386 -29.603 1.00 73.06 178 LEU A O 1
ATOM 1310 N N . LEU A 1 179 ? 8.342 12.818 -28.093 1.00 79.69 179 LEU A N 1
ATOM 1311 C CA . LEU A 1 179 ? 8.637 14.198 -27.689 1.00 79.69 179 LEU A CA 1
ATOM 1312 C C . LEU A 1 179 ? 9.363 14.966 -28.800 1.00 79.69 179 LEU A C 1
ATOM 1314 O O . LEU A 1 179 ? 8.981 16.091 -29.110 1.00 79.69 179 LEU A O 1
ATOM 1318 N N . ALA A 1 180 ? 10.339 14.340 -29.464 1.00 80.75 180 ALA A N 1
ATOM 1319 C CA . ALA A 1 180 ? 11.033 14.937 -30.605 1.00 80.75 180 ALA A CA 1
ATOM 1320 C C . ALA A 1 180 ? 10.108 15.153 -31.817 1.00 80.75 180 ALA A C 1
ATOM 1322 O O . ALA A 1 180 ? 10.306 16.095 -32.584 1.00 80.75 180 ALA A O 1
ATOM 1323 N N . ALA A 1 181 ? 9.091 14.303 -31.993 1.00 78.44 181 ALA A N 1
ATOM 1324 C CA . ALA A 1 181 ? 8.055 14.494 -33.003 1.00 78.44 181 ALA A CA 1
ATOM 1325 C C . ALA A 1 181 ? 7.084 15.628 -32.634 1.00 78.44 181 ALA A C 1
ATOM 1327 O O . ALA A 1 181 ? 6.618 16.327 -33.526 1.00 78.44 181 ALA A O 1
ATOM 1328 N N . SER A 1 182 ? 6.813 15.840 -31.342 1.00 76.44 182 SER A N 1
ATOM 1329 C CA . SER A 1 182 ? 5.932 16.915 -30.869 1.00 76.44 182 SER A CA 1
ATOM 1330 C C . SER A 1 182 ? 6.573 18.308 -30.917 1.00 76.44 182 SER A C 1
ATOM 1332 O O . SER A 1 182 ? 5.837 19.287 -30.999 1.00 76.44 182 SER A O 1
ATOM 1334 N N . ASP A 1 183 ? 7.906 18.412 -30.865 1.00 76.44 183 ASP A N 1
ATOM 1335 C CA . ASP A 1 183 ? 8.637 19.687 -31.018 1.00 76.44 183 ASP A CA 1
ATOM 1336 C C . ASP A 1 183 ? 8.844 20.088 -32.489 1.00 76.44 183 ASP A C 1
ATOM 1338 O O . ASP A 1 183 ? 9.226 21.222 -32.794 1.00 76.44 183 ASP A O 1
ATOM 1342 N N . LYS A 1 184 ? 8.570 19.175 -33.428 1.00 64.38 184 LYS A N 1
ATOM 1343 C CA . LYS A 1 184 ? 8.563 19.481 -34.857 1.00 64.38 184 LYS A CA 1
ATOM 1344 C C . LYS A 1 184 ? 7.227 20.130 -35.242 1.00 64.38 184 LYS A C 1
ATOM 1346 O O . LYS A 1 184 ? 6.233 19.453 -35.464 1.00 64.38 184 LYS A O 1
ATOM 1351 N N . ASP A 1 185 ? 7.287 21.455 -35.354 1.00 56.62 185 ASP A N 1
ATOM 1352 C CA . ASP A 1 185 ? 6.342 22.382 -35.994 1.00 56.62 185 ASP A CA 1
ATOM 1353 C C . ASP A 1 185 ? 5.052 22.782 -35.252 1.00 56.62 185 ASP A C 1
ATOM 1355 O O . ASP A 1 185 ? 3.953 22.363 -35.606 1.00 56.62 185 ASP A O 1
ATOM 1359 N N . PRO A 1 186 ? 5.130 23.808 -34.385 1.00 58.28 186 PRO A N 1
ATOM 1360 C CA . PRO A 1 186 ? 4.071 24.810 -34.284 1.00 58.28 186 PRO A CA 1
ATOM 1361 C C . PRO A 1 186 ? 4.103 25.829 -35.445 1.00 58.28 186 PRO A C 1
ATOM 1363 O O . PRO A 1 186 ? 3.225 26.684 -35.519 1.00 58.28 186 PRO A O 1
ATOM 1366 N N . ALA A 1 187 ? 5.108 25.786 -36.335 1.00 60.59 187 ALA A N 1
ATOM 1367 C CA . ALA A 1 187 ? 5.245 26.735 -37.446 1.00 60.59 187 ALA A CA 1
ATOM 1368 C C . ALA A 1 187 ? 4.508 26.300 -38.723 1.00 60.59 187 ALA A C 1
ATOM 1370 O O . ALA A 1 187 ? 4.223 27.143 -39.571 1.00 60.59 187 ALA A O 1
ATOM 1371 N N . ALA A 1 188 ? 4.094 25.035 -38.823 1.00 57.50 188 ALA A N 1
ATOM 1372 C CA . ALA A 1 188 ? 3.049 24.618 -39.748 1.00 57.50 188 ALA A CA 1
ATOM 1373 C C . ALA A 1 188 ? 1.675 24.829 -39.091 1.00 57.50 188 ALA A C 1
ATOM 1375 O O . ALA A 1 188 ? 0.889 23.900 -38.913 1.00 57.50 188 ALA A O 1
ATOM 1376 N N . VAL A 1 189 ? 1.362 26.082 -38.742 1.00 60.06 189 VAL A N 1
ATOM 1377 C CA . VAL A 1 189 ? -0.026 26.536 -38.847 1.00 60.06 189 VAL A CA 1
ATOM 1378 C C . VAL A 1 189 ? -0.327 26.453 -40.337 1.00 60.06 189 VAL A C 1
ATOM 1380 O O . VAL A 1 189 ? -0.080 27.392 -41.086 1.00 60.06 189 VAL A O 1
ATOM 1383 N N . GLU A 1 190 ? -0.744 25.267 -40.774 1.00 58.50 190 GLU A N 1
ATOM 1384 C CA . GLU A 1 190 ? -1.441 25.074 -42.031 1.00 58.50 190 GLU A CA 1
ATOM 1385 C C . GLU A 1 190 ? -2.535 26.142 -42.034 1.00 58.50 190 GLU A C 1
ATOM 1387 O O . GLU A 1 190 ? -3.446 26.107 -41.201 1.00 58.50 190 GLU A O 1
ATOM 1392 N N . GLU A 1 191 ? -2.349 27.179 -42.859 1.00 61.53 191 GLU A N 1
ATOM 1393 C CA . GLU A 1 191 ? -3.368 28.183 -43.126 1.00 61.53 191 GLU A CA 1
ATOM 1394 C C . GLU A 1 191 ? -4.649 27.407 -43.388 1.00 61.53 191 GLU A C 1
ATOM 1396 O O . GLU A 1 191 ? -4.756 26.692 -44.386 1.00 61.53 191 GLU A O 1
ATOM 1401 N N . ALA A 1 192 ? -5.583 27.479 -42.436 1.00 62.69 192 ALA A N 1
ATOM 1402 C CA . ALA A 1 192 ? -6.853 26.798 -42.562 1.00 62.69 192 ALA A CA 1
ATOM 1403 C C . ALA A 1 192 ? -7.414 27.171 -43.939 1.00 62.69 192 ALA A C 1
ATOM 1405 O O . ALA A 1 192 ? -7.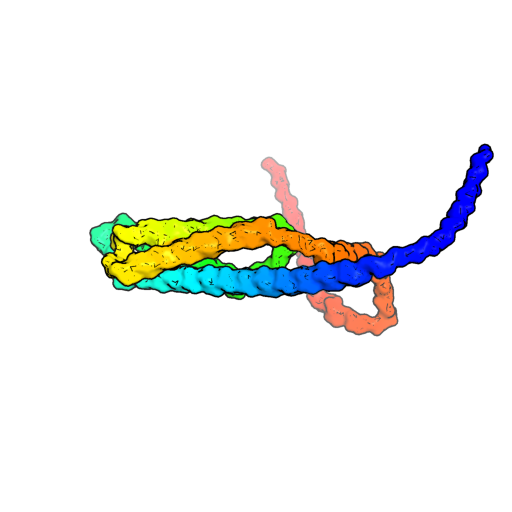506 28.372 -44.226 1.00 62.69 192 ALA A O 1
ATOM 1406 N N . PRO A 1 193 ? -7.737 26.192 -44.807 1.00 65.69 193 PRO A N 1
ATOM 1407 C CA . PRO A 1 193 ? -8.181 26.495 -46.153 1.00 65.69 193 PRO A CA 1
ATOM 1408 C C . PRO A 1 193 ? -9.330 27.505 -46.059 1.00 65.69 193 PRO A C 1
ATOM 1410 O O . PRO A 1 193 ? -10.241 27.299 -45.243 1.00 65.69 193 PRO A O 1
ATOM 1413 N N . PRO A 1 194 ? -9.281 28.614 -46.818 1.00 63.09 194 PRO A N 1
ATOM 1414 C CA . PRO A 1 194 ? -10.298 29.655 -46.766 1.00 63.09 194 PRO A CA 1
ATOM 1415 C C . PRO A 1 194 ? -11.649 29.046 -47.172 1.00 63.09 194 PRO A C 1
ATOM 1417 O O . PRO A 1 194 ? -11.958 28.932 -48.353 1.00 63.09 194 PRO A O 1
ATOM 1420 N N . GLY A 1 195 ? -12.430 28.580 -46.189 1.00 65.75 195 GLY A N 1
ATOM 1421 C CA . GLY A 1 195 ? -13.734 27.945 -46.415 1.00 65.75 195 GLY A CA 1
ATOM 1422 C C . GLY A 1 195 ? -14.172 26.807 -45.475 1.00 65.75 195 GLY A C 1
ATOM 1423 O O . GLY A 1 195 ? -15.252 26.263 -45.691 1.00 65.75 195 GLY A O 1
ATOM 1424 N N . GLY A 1 196 ? -13.407 26.409 -44.449 1.00 64.12 196 GLY A N 1
ATOM 1425 C CA . GLY A 1 196 ? -13.734 25.221 -43.633 1.00 64.12 196 GLY A CA 1
ATOM 1426 C C . GLY A 1 196 ? -14.353 25.468 -42.242 1.00 64.12 196 GLY A C 1
ATOM 1427 O O . GLY A 1 196 ? -13.623 25.780 -41.309 1.00 64.12 196 GLY A O 1
ATOM 1428 N N . TRP A 1 197 ? -15.676 25.267 -42.111 1.00 59.69 197 TRP A N 1
ATOM 1429 C CA . TRP A 1 197 ? -16.520 24.833 -40.957 1.00 59.69 197 TRP A CA 1
ATOM 1430 C C . TRP A 1 197 ? -16.339 25.377 -39.511 1.00 59.69 197 TRP A C 1
ATOM 1432 O O . TRP A 1 197 ? -17.216 25.147 -38.677 1.00 59.69 197 TRP A O 1
ATOM 1442 N N . ASN A 1 198 ? -15.307 26.150 -39.173 1.00 59.03 198 ASN A N 1
ATOM 1443 C CA . ASN A 1 198 ? -15.007 26.542 -37.782 1.00 59.03 198 ASN A CA 1
ATOM 1444 C C . ASN A 1 198 ? -15.769 27.775 -37.250 1.00 59.03 198 ASN A C 1
ATOM 1446 O O . ASN A 1 198 ? -15.488 28.254 -36.149 1.00 59.03 198 ASN A O 1
ATOM 1450 N N . SER A 1 199 ? -16.774 28.283 -37.968 1.00 58.56 199 SER A N 1
ATOM 1451 C CA . SER A 1 199 ? -17.538 29.473 -37.555 1.00 58.56 199 SER A CA 1
ATOM 1452 C C . SER A 1 199 ? -18.361 29.281 -36.271 1.00 58.56 199 SER A C 1
ATOM 1454 O O . SER A 1 199 ? -18.710 30.267 -35.626 1.00 58.56 199 SER A O 1
ATOM 1456 N N . LEU A 1 200 ? -18.643 28.041 -35.853 1.00 58.44 200 LEU A N 1
ATOM 1457 C CA . LEU A 1 200 ?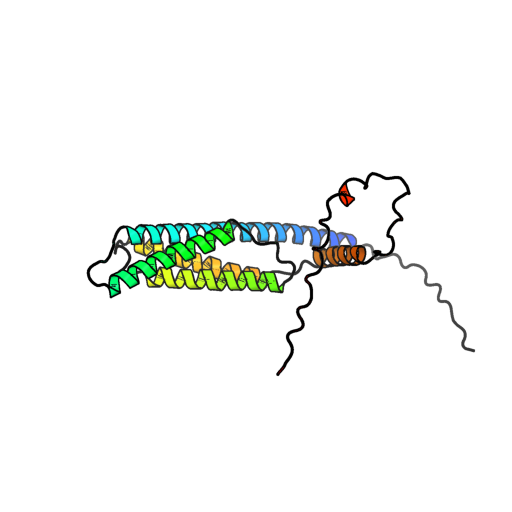 -19.439 27.773 -34.647 1.00 58.44 200 LEU A CA 1
ATOM 1458 C C . LEU A 1 200 ? -18.615 27.753 -33.347 1.00 58.44 200 LEU A C 1
ATOM 1460 O O . LEU A 1 200 ? -19.160 28.043 -32.286 1.00 58.44 200 LEU A O 1
ATOM 1464 N N . ALA A 1 201 ? -17.304 27.494 -33.405 1.00 57.16 201 ALA A N 1
ATOM 1465 C CA . ALA A 1 201 ? -16.447 27.499 -32.212 1.00 57.16 201 ALA A CA 1
ATOM 1466 C C . ALA A 1 201 ? -16.029 28.920 -31.774 1.00 57.16 201 ALA A C 1
ATOM 1468 O O . ALA A 1 201 ? -15.662 29.137 -30.619 1.00 57.16 201 ALA A O 1
ATOM 1469 N N . ALA A 1 202 ? -16.116 29.908 -32.671 1.00 56.34 202 ALA A N 1
ATOM 1470 C CA . ALA A 1 202 ? -15.796 31.304 -32.369 1.00 56.34 202 ALA A CA 1
ATOM 1471 C C . ALA A 1 202 ? -16.942 32.064 -31.669 1.00 56.34 202 ALA A C 1
ATOM 1473 O O . ALA A 1 202 ? -16.695 33.097 -31.052 1.00 56.34 202 ALA A O 1
ATOM 1474 N N . ALA A 1 203 ? -18.178 31.552 -31.710 1.00 59.16 203 ALA A N 1
ATOM 1475 C CA . ALA A 1 203 ? -19.352 32.234 -31.155 1.00 59.16 203 ALA A CA 1
ATOM 1476 C C . ALA A 1 203 ? -19.462 32.159 -29.616 1.00 59.16 203 ALA A C 1
ATOM 1478 O O . ALA A 1 203 ? -20.293 32.843 -29.027 1.00 59.16 203 ALA A O 1
ATOM 1479 N N . GLY A 1 204 ? -18.638 31.336 -28.956 1.00 57.72 204 GLY A N 1
ATOM 1480 C CA . GLY A 1 204 ? -18.747 31.061 -27.521 1.00 57.72 204 GLY A CA 1
ATOM 1481 C C . GLY A 1 204 ? -17.732 31.763 -26.620 1.00 57.72 204 GLY A C 1
ATOM 1482 O O . GLY A 1 204 ? -17.738 31.496 -25.421 1.00 57.72 204 GLY A O 1
ATOM 1483 N N . ARG A 1 205 ? -16.833 32.616 -27.138 1.00 63.41 205 ARG A N 1
ATOM 1484 C CA . ARG 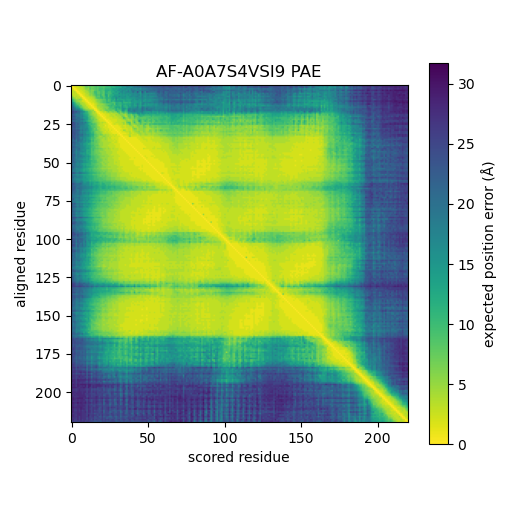A 1 205 ? -15.883 33.320 -26.259 1.00 63.41 205 ARG A CA 1
ATOM 1485 C C . ARG A 1 205 ? -16.613 34.424 -25.482 1.00 63.41 205 ARG A C 1
ATOM 1487 O O . ARG A 1 205 ? -17.122 35.350 -26.113 1.00 63.41 205 ARG A O 1
ATOM 1494 N N . PRO A 1 206 ? -16.650 34.367 -24.136 1.00 65.50 206 PRO A N 1
ATOM 1495 C CA . PRO A 1 206 ? -17.180 35.452 -23.323 1.00 65.50 206 PRO A CA 1
ATOM 1496 C C . PRO A 1 206 ? -16.354 36.710 -23.586 1.00 65.50 206 PRO A C 1
ATOM 1498 O O . PRO A 1 206 ? -15.123 36.672 -23.526 1.00 65.50 206 PRO A O 1
ATOM 1501 N N . LEU A 1 207 ? -17.028 37.817 -23.896 1.00 68.94 207 LEU A N 1
ATOM 1502 C CA . LEU A 1 207 ? -16.383 39.121 -23.991 1.00 68.94 207 LEU A CA 1
ATOM 1503 C C . LEU A 1 207 ? -15.661 39.423 -22.666 1.00 68.94 207 LEU A C 1
ATOM 1505 O O . LEU A 1 207 ? -16.225 39.163 -21.597 1.00 68.94 207 LEU A O 1
ATOM 1509 N N . PRO A 1 208 ? -14.429 39.961 -22.708 1.00 70.31 208 PRO A N 1
ATOM 1510 C CA . PRO A 1 208 ? -13.742 40.383 -21.499 1.00 70.31 208 PRO A CA 1
ATOM 1511 C C . PRO A 1 208 ? -14.606 41.419 -20.759 1.00 70.31 208 PRO A C 1
ATOM 1513 O O . PRO A 1 208 ? -15.196 42.291 -21.405 1.00 70.31 208 PRO A O 1
ATOM 1516 N N . PRO A 1 209 ? -14.718 41.326 -19.421 1.00 68.81 209 PRO A N 1
ATOM 1517 C CA . PRO A 1 209 ? -15.514 42.261 -18.642 1.00 68.81 209 PRO A CA 1
ATOM 1518 C C . PRO A 1 209 ? -15.005 43.684 -18.878 1.00 68.81 209 PRO A C 1
ATOM 1520 O O . PRO A 1 209 ? -13.809 43.954 -18.756 1.00 68.81 209 PRO A O 1
ATOM 1523 N N . ALA A 1 210 ? -15.928 44.574 -19.247 1.00 69.50 210 ALA A N 1
ATOM 1524 C CA . ALA A 1 210 ? -15.657 45.989 -19.448 1.00 69.50 210 ALA A CA 1
ATOM 1525 C C . ALA A 1 210 ? -14.918 46.554 -18.225 1.00 69.50 210 ALA A C 1
ATOM 1527 O O . ALA A 1 210 ? -15.305 46.305 -17.081 1.00 69.50 210 ALA A O 1
ATOM 1528 N N . GLY A 1 211 ? -13.816 47.255 -18.497 1.00 64.12 211 GLY A N 1
ATOM 1529 C CA . GLY A 1 211 ? -12.853 47.710 -17.502 1.00 64.12 211 GLY A CA 1
ATOM 1530 C C . GLY A 1 211 ? -13.499 48.408 -16.306 1.00 64.12 211 GLY A C 1
ATOM 1531 O O . GLY A 1 211 ? -14.366 49.268 -16.452 1.00 64.12 211 GLY A O 1
ATOM 1532 N N . ARG A 1 212 ? -13.035 48.041 -15.108 1.00 68.69 212 ARG A N 1
ATOM 1533 C CA . ARG A 1 212 ? -13.317 48.788 -13.882 1.00 68.69 212 ARG A CA 1
ATOM 1534 C C . ARG A 1 212 ? -12.659 50.172 -13.985 1.00 68.69 212 ARG A C 1
ATOM 1536 O O . ARG A 1 212 ? -11.463 50.223 -14.276 1.00 68.69 212 ARG A O 1
ATOM 1543 N N . PRO A 1 213 ? -13.387 51.268 -13.715 1.00 64.69 213 PRO A N 1
ATOM 1544 C CA . PRO A 1 213 ? -12.784 52.583 -13.565 1.00 64.69 213 PRO A CA 1
ATOM 1545 C C . PRO A 1 213 ? -11.775 52.543 -12.414 1.00 64.69 213 PRO A C 1
ATOM 1547 O O . PRO A 1 213 ? -12.091 52.094 -11.313 1.00 64.69 213 PRO A O 1
ATOM 1550 N N . THR A 1 214 ? -10.551 52.979 -12.682 1.00 66.94 214 THR A N 1
ATOM 1551 C CA . THR A 1 214 ? -9.510 53.169 -11.674 1.00 66.94 214 THR A CA 1
ATOM 1552 C C . THR A 1 214 ? -9.885 54.356 -10.794 1.00 66.94 214 THR A C 1
ATOM 1554 O O . THR A 1 214 ? -9.782 55.504 -11.223 1.00 66.94 214 THR A O 1
ATOM 1557 N N . GLU A 1 215 ? -10.330 54.079 -9.572 1.00 67.06 215 GLU A N 1
ATOM 1558 C CA . GLU A 1 215 ? -10.500 55.086 -8.527 1.00 67.06 215 GLU A CA 1
ATOM 1559 C C . GLU A 1 215 ? -9.112 55.533 -8.051 1.00 67.06 215 GLU A C 1
ATOM 1561 O O . GLU A 1 215 ? -8.374 54.788 -7.403 1.00 67.06 215 GLU A O 1
ATOM 1566 N N . SER A 1 216 ? -8.723 56.749 -8.432 1.00 68.12 216 SER A N 1
ATOM 1567 C CA . SER A 1 216 ? -7.530 57.417 -7.927 1.00 68.12 216 SER A CA 1
ATOM 1568 C C . SER A 1 216 ? -7.790 57.878 -6.492 1.00 68.12 216 SER A C 1
ATOM 1570 O O . SER A 1 216 ? -8.328 58.965 -6.270 1.00 68.12 216 SER A O 1
ATOM 1572 N N . MET A 1 217 ? -7.423 57.062 -5.506 1.00 63.12 217 MET A N 1
ATOM 1573 C CA . MET A 1 217 ? -7.357 57.523 -4.121 1.00 63.12 217 MET A CA 1
ATOM 1574 C C . MET A 1 217 ? -6.134 58.424 -3.953 1.00 63.12 217 MET A C 1
ATOM 1576 O O . MET A 1 217 ? -4.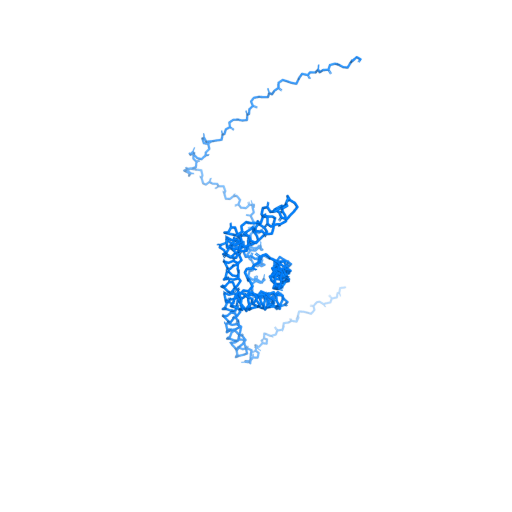989 57.978 -4.024 1.00 63.12 217 MET A O 1
ATOM 1580 N N . GLY A 1 218 ? -6.415 59.714 -3.779 1.00 68.81 218 GLY A N 1
ATOM 1581 C CA . GLY A 1 218 ? -5.442 60.732 -3.422 1.00 68.81 218 GLY A CA 1
ATOM 1582 C C . GLY A 1 218 ? -4.854 60.473 -2.038 1.00 68.81 218 GLY A C 1
ATOM 1583 O O . GLY A 1 218 ? -5.572 60.165 -1.089 1.00 68.81 218 GLY A O 1
ATOM 1584 N N . ALA A 1 219 ? -3.535 60.611 -1.950 1.00 63.00 219 ALA A N 1
ATOM 1585 C CA . ALA A 1 219 ? -2.811 60.688 -0.695 1.00 63.00 219 ALA A CA 1
ATOM 1586 C C . ALA A 1 219 ? -2.935 62.107 -0.117 1.00 63.00 219 ALA A C 1
ATOM 1588 O O . ALA A 1 219 ? -2.791 63.098 -0.838 1.00 63.00 219 ALA A O 1
ATOM 1589 N N . SER A 1 220 ? -3.191 62.195 1.184 1.00 69.25 220 SER A N 1
ATOM 1590 C CA . SER A 1 220 ? -2.953 63.370 2.028 1.00 69.25 220 SER A CA 1
ATOM 1591 C C . SER A 1 220 ? -2.202 62.917 3.267 1.00 69.25 220 SER A C 1
ATOM 1593 O O . SER A 1 220 ? -2.495 61.790 3.728 1.00 69.25 220 SER A O 1
#

Foldseek 3Di:
DDDDDDPPDDDDDDDPPPPVVVVVVVVVVVVVVVVLVVVVVVLLVLLLVLLVVLLVVLVVLVVDADDPDPVSRVVSPVLSCCSNVLSVVSNCCSVCVDDDDPDLVSLLVVLQVLLVSLLVSLCSLLVCLVPPRDPVDPVSSVVSNVSSVSSNVSSVVSNVSSVPPDPPVVVVVVVVVVVVVVPPDPPPPVPPPVPDDPPVVVVPDDDDPDDDPDDPDDDD

pLDDT: mean 82.71, std 13.7, range [42.59, 98.25]

Mean predicted aligned error: 11.69 Å

Secondary structure (DSSP, 8-state):
-----------PPPPTTHHHHHHHHHHHHHHHHHHHHHHHHHHHHHHHHHHHHHHHHHHHHHTS---S-HHHHHHHHHHHHHHHHHHHHHHHHHHSPPSPPSSHHHHHHHHHHHHHHHHHHHHHHHHTTTSSSS---HHHHHHHHHHHHHHHHHHHHHHHHHHT----HHHHHHHHHHHHHHSS-SS------TT-SGGGTGGGPPPPPPPPP-------

Organism: NCBI:txid311494

Radius of gyration: 31.01 Å; Cα contacts (8 Å, |Δi|>4): 125; chains: 1; bounding box: 66×79×83 Å

Nearest PDB structures (foldseek):
  9iy8-assembly1_R  TM=2.912E-01  e=2.992E+00  Homo sapiens
  9iya-assembly1_A  TM=2.502E-01  e=7.922E+00  Homo sapiens